Protein 4ZSI (pdb70)

Foldseek 3Di:
DADEFEDDPDFPCVRLVVVVWHKDKDWDDWDKDFAAPVVCVLQVHDGRFIKIWTWIFIATNRATFKIKIKIFGCVLPVCLRVCCVVDRTSQVSCCPVPVWHWDDKDKDWDKDFDDPVRCVSNVHDRRFIWIWMWMFIDTPVRGTGMIMIMTGGPVHYDYDYDDDDD/DDEFEDDPDFPCVRLVVVVWHKDKDWDDKDKDFAAPVVCVLQVHDRGAIKIWTWMFIDGNHATWKIKIKIFGCVLDPPLVVLCVVPVTSQVSCCPPVVWHWDDKDKDKDKDWADPVRCVSRVHDGGDIWIKMWIFIATPVRGTGMTMIMTGDPVPYHYDYDDDD

B-factor: mean 27.49, std 10.43, range [12.54, 82.31]

CATH classification: 3.40.1410.10

Nearest PDB structures (foldseek):
  4zsk-assembly1_B  TM=1.003E+00  e=9.727E-31  Streptomyces coelicolor A3(2)
  4zs8-assembly1_A  TM=9.367E-01  e=1.633E-27  Streptomyces coelicolor A3(2)
  2ikk-assembly1_B  TM=9.209E-01  e=1.047E-11  Bacillus subtilis
  2ikk-assembly1_A  TM=9.132E-01  e=9.902E-12  Bacillus subtilis
  3hfi-assembly1_A-2  TM=9.070E-01  e=1.181E-09  Escherichia coli O6

Sequence (330 aa):
MKVSQALQLTSYTEDMRAQGLEPTSQLLDIGYITADDRLAGLLDDITAGGRVLRIERLRMANGEPMAIETTHLSAKRFPALRRSLVKYTSLYTALAEVYDVHLAEAEETIETSLATPREAGLLGTDVGLPMLMLSRHSQDRTGQPVEWVRSVYRGDRYKFVARLKRPKVSQALQLTSYTEDMRAQGLEPTSQLLDIGYITADDRLAGLLDITAGGRVLRIERLRMANGEPMAIETTHLSAKRFPALRRSLVKYTSLYTALAEVYDVHLAEAEETIETSLATPREAGLLGTDVGLPMLMLSRHSQDRRTGQPVEWVRSVVYRGDRYKFVARLKR

Structure (mmCIF, N/CA/C/O backbone):
data_4ZSI
#
_entry.id   4ZSI
#
_cell.length_a   54.267
_cell.length_b   54.267
_cell.length_c   220.913
_cell.angle_alpha   90.00
_cell.angle_beta   90.00
_cell.angle_gamma   120.00
#
_symmetry.space_group_name_H-M   'P 32 2 1'
#
loop_
_entity.id
_entity.type
_entity.pdbx_description
1 polymer 'HTH-type transcriptional repressor DasR'
2 non-polymer 2-amino-2-deoxy-6-O-phosphono-alpha-D-glucopyranose
3 non-polymer 1,2-ETHANEDIOL
4 non-polymer 2-amino-2-deoxy-6-O-phosphono-beta-D-glucopyranose
5 water water
#
loop_
_atom_site.group_PDB
_atom_site.id
_atom_site.type_symbol
_atom_site.label_atom_id
_atom_site.label_alt_id
_atom_site.label_comp_id
_atom_site.label_asym_id
_atom_site.label_entity_id
_atom_site.label_seq_id
_atom_site.pdbx_PDB_ins_code
_atom_site.Cartn_x
_atom_site.Cartn_y
_atom_site.Cartn_z
_atom_site.occupancy
_atom_site.B_iso_or_equiv
_atom_site.auth_seq_id
_atom_site.auth_comp_id
_atom_site.auth_asym_id
_atom_site.auth_atom_id
_atom_site.pdbx_PDB_model_num
ATOM 1 N N . MET A 1 4 ? -28.313 11.447 28.795 1.00 52.78 87 MET A N 1
ATOM 2 C CA . MET A 1 4 ? -29.172 11.218 27.638 1.00 53.36 87 MET A CA 1
ATOM 3 C C . MET A 1 4 ? -28.347 10.910 26.389 1.00 47.77 87 MET A C 1
ATOM 4 O O . MET A 1 4 ? -28.873 10.872 25.272 1.00 47.92 87 MET A O 1
ATOM 9 N N . LYS A 1 5 ? -27.050 10.703 26.576 1.00 44.10 88 LYS A N 1
ATOM 10 C CA . LYS A 1 5 ? -26.175 10.414 25.448 1.00 35.56 88 LYS A CA 1
ATOM 11 C C . LYS A 1 5 ? -25.794 8.947 25.434 1.00 29.01 88 LYS A C 1
ATOM 12 O O . LYS A 1 5 ? -25.570 8.345 26.475 1.00 29.87 88 LYS A O 1
ATOM 18 N N . VAL A 1 6 ? -25.739 8.366 24.247 1.00 23.14 89 VAL A N 1
ATOM 19 C CA . VAL A 1 6 ? -25.127 7.073 24.097 1.00 23.40 89 VAL A CA 1
ATOM 20 C C . VAL A 1 6 ? -23.623 7.247 24.299 1.00 23.62 89 VAL A C 1
ATOM 21 O O . VAL A 1 6 ? -23.029 8.167 23.739 1.00 24.45 89 VAL A O 1
ATOM 25 N N . SER A 1 7 ? -23.023 6.386 25.113 1.00 25.07 90 SER A N 1
ATOM 26 C CA . SER A 1 7 ? -21.570 6.319 25.246 1.00 22.52 90 SER A CA 1
ATOM 27 C C . SER A 1 7 ? -21.039 5.218 24.340 1.00 24.64 90 SER A C 1
ATOM 28 O O . SER A 1 7 ? -21.223 4.033 24.612 1.00 26.04 90 SER A O 1
ATOM 31 N N . GLN A 1 8 ? -20.394 5.612 23.252 1.00 21.30 91 GLN A N 1
ATOM 32 C CA . GLN A 1 8 ? -19.932 4.643 22.273 1.00 21.90 91 GLN A CA 1
ATOM 33 C C . GLN A 1 8 ? -18.436 4.406 22.337 1.00 25.64 91 GLN A C 1
ATOM 34 O O . GLN A 1 8 ? -17.648 5.325 22.108 1.00 19.69 91 GLN A O 1
ATOM 40 N N . ALA A 1 9 ? -18.052 3.166 22.622 1.00 23.04 92 ALA A N 1
ATOM 41 C CA . ALA A 1 9 ? -16.651 2.784 22.537 1.00 21.66 92 ALA A CA 1
ATOM 42 C C . ALA A 1 9 ? -16.115 2.952 21.123 1.00 25.72 92 ALA A C 1
ATOM 43 O O . ALA A 1 9 ? -16.779 2.593 20.140 1.00 21.73 92 ALA A O 1
ATOM 45 N N . LEU A 1 10 ? -14.918 3.508 21.024 1.00 21.50 93 LEU A N 1
ATOM 46 C CA . LEU A 1 10 ? -14.216 3.592 19.743 1.00 22.35 93 LEU A CA 1
ATOM 47 C C . LEU A 1 10 ? -13.574 2.264 19.378 1.00 26.79 93 LEU A C 1
ATOM 48 O O . LEU A 1 10 ? -12.565 1.863 19.959 1.00 27.99 93 LEU A O 1
ATOM 53 N N . GLN A 1 11 ? -14.159 1.585 18.399 1.00 25.90 94 GLN A N 1
ATOM 54 C CA . GLN A 1 11 ? -13.662 0.290 17.969 1.00 23.87 94 GLN A CA 1
ATOM 55 C C . GLN A 1 11 ? -14.144 0.005 16.558 1.00 22.57 94 GLN A C 1
ATOM 56 O O . GLN A 1 11 ? -15.053 0.666 16.071 1.00 21.66 94 GLN A O 1
ATOM 62 N N . LEU A 1 12 ? -13.538 -0.986 15.915 1.00 21.87 95 LEU A N 1
ATOM 63 C CA . LEU A 1 12 ? -13.884 -1.302 14.534 1.00 22.06 95 LEU A CA 1
ATOM 64 C C . LEU A 1 12 ? -15.092 -2.221 14.497 1.00 20.90 95 LEU A C 1
ATOM 65 O O . LEU A 1 12 ? -14.975 -3.442 14.336 1.00 22.80 95 LEU A O 1
ATOM 70 N N . THR A 1 13 ? -16.258 -1.609 14.671 1.00 19.61 96 THR A N 1
ATOM 71 C CA . THR A 1 13 ? -17.525 -2.316 14.731 1.00 18.65 96 THR A CA 1
ATOM 72 C C . THR A 1 13 ? -18.546 -1.619 13.841 1.00 19.25 96 THR A C 1
ATOM 73 O O . THR A 1 13 ? -18.376 -0.450 13.482 1.00 19.50 96 THR A O 1
ATOM 77 N N . SER A 1 14 ? -19.612 -2.332 13.502 1.00 20.28 97 SER A N 1
ATOM 78 C CA . SER A 1 14 ? -20.684 -1.761 12.696 1.00 19.30 97 SER A CA 1
ATOM 79 C C . SER A 1 14 ? -21.686 -1.012 13.562 1.00 20.47 97 SER A C 1
ATOM 80 O O . SER A 1 14 ? -21.763 -1.237 14.767 1.00 20.35 97 SER A O 1
ATOM 83 N N . TYR A 1 15 ? -22.456 -0.136 12.930 1.00 18.03 98 TYR A N 1
ATOM 84 C CA . TYR A 1 15 ? -23.566 0.533 13.589 1.00 19.74 98 TYR A CA 1
ATOM 85 C C . TYR A 1 15 ? -24.529 -0.489 14.171 1.00 21.65 98 TYR A C 1
ATOM 86 O O . TYR A 1 15 ? -25.050 -0.312 15.278 1.00 21.26 98 TYR A O 1
ATOM 95 N N . THR A 1 16 ? -24.769 -1.554 13.416 1.00 20.13 99 THR A N 1
ATOM 96 C CA . THR A 1 16 ? -25.655 -2.624 13.872 1.00 20.06 99 THR A CA 1
ATOM 97 C C . THR A 1 16 ? -25.125 -3.250 15.160 1.00 23.94 99 THR A C 1
ATOM 98 O O . THR A 1 16 ? -25.876 -3.445 16.132 1.00 23.31 99 THR A O 1
ATOM 102 N N . GLU A 1 17 ? -23.830 -3.551 15.177 1.00 20.79 100 GLU A N 1
ATOM 103 C CA . GLU A 1 17 ? -23.193 -4.103 16.374 1.00 23.79 100 GLU A CA 1
ATOM 104 C C . GLU A 1 17 ? -23.231 -3.110 17.522 1.00 24.89 100 GLU A C 1
ATOM 105 O O . GLU A 1 17 ? -23.476 -3.478 18.676 1.00 25.79 100 GLU A O 1
ATOM 111 N N . ASP A 1 18 ? -22.970 -1.848 17.198 1.00 21.34 101 ASP A N 1
ATOM 112 C CA . ASP A 1 18 ? -22.906 -0.806 18.215 1.00 20.46 101 ASP A CA 1
ATOM 113 C C . ASP A 1 18 ? -24.241 -0.619 18.901 1.00 24.14 101 ASP A C 1
ATOM 114 O O . ASP A 1 18 ? -24.296 -0.437 20.120 1.00 25.68 101 ASP A O 1
ATOM 119 N N . MET A 1 19 ? -25.321 -0.644 18.125 1.00 20.73 102 MET A N 1
ATOM 120 C CA . MET A 1 19 ? -26.640 -0.440 18.714 1.00 21.39 102 MET A CA 1
ATOM 121 C C . MET A 1 19 ? -27.087 -1.654 19.517 1.00 24.63 102 MET A C 1
ATOM 122 O O . MET A 1 19 ? -27.739 -1.502 20.549 1.00 24.01 102 MET A O 1
ATOM 127 N N . ARG A 1 20 ? -26.733 -2.853 19.063 1.00 26.54 103 ARG A N 1
ATOM 128 C CA . ARG A 1 20 ? -27.057 -4.055 19.833 1.00 27.29 103 ARG A CA 1
ATOM 129 C C . ARG A 1 20 ? -26.344 -4.037 21.182 1.00 30.36 103 ARG A C 1
ATOM 130 O O . ARG A 1 20 ? -26.891 -4.482 22.194 1.00 28.80 103 ARG A O 1
ATOM 138 N N . ALA A 1 21 ? -25.132 -3.496 21.197 1.00 28.39 104 ALA A N 1
ATOM 139 C CA . ALA A 1 21 ? -24.375 -3.348 22.436 1.00 29.53 104 ALA A CA 1
ATOM 140 C C . ALA A 1 21 ? -25.067 -2.399 23.408 1.00 32.53 104 ALA A C 1
ATOM 141 O O . ALA A 1 21 ? -24.923 -2.541 24.623 1.00 32.71 104 ALA A O 1
ATOM 143 N N . GLN A 1 22 ? -25.814 -1.436 22.871 1.00 28.68 105 GLN A N 1
ATOM 144 C CA . GLN A 1 22 ? -26.538 -0.450 23.683 1.00 29.06 105 GLN A CA 1
ATOM 145 C C . GLN A 1 22 ? -27.928 -0.934 24.071 1.00 28.22 105 GLN A C 1
ATOM 146 O O . GLN A 1 22 ? -28.650 -0.248 24.793 1.00 28.91 105 GLN A O 1
ATOM 152 N N . GLY A 1 23 ? -28.312 -2.096 23.560 1.00 31.74 106 GLY A N 1
ATOM 153 C CA . GLY A 1 23 ? -29.655 -2.600 23.785 1.00 28.27 106 GLY A CA 1
ATOM 154 C C . GLY A 1 23 ? -30.707 -1.796 23.046 1.00 34.58 106 GLY A C 1
ATOM 155 O O . GLY A 1 23 ? -31.861 -1.740 23.472 1.00 30.86 106 GLY A O 1
ATOM 156 N N . LEU A 1 24 ? -30.309 -1.173 21.936 1.00 26.17 107 LEU A N 1
ATOM 157 C CA . LEU A 1 24 ? -31.224 -0.415 21.097 1.00 24.67 107 LEU A CA 1
ATOM 158 C C . LEU A 1 24 ? -31.428 -1.136 19.771 1.00 26.25 107 LEU A C 1
ATOM 159 O O . LEU A 1 24 ? -30.554 -1.885 19.329 1.00 28.41 107 LEU A O 1
ATOM 164 N N . GLU A 1 25 ? -32.576 -0.917 19.139 1.00 24.16 108 GLU A N 1
ATOM 165 C CA . GLU A 1 25 ? -32.824 -1.519 17.837 1.00 26.10 108 GLU A CA 1
ATOM 166 C C . GLU A 1 25 ? -32.356 -0.607 16.709 1.00 26.25 108 GLU A C 1
ATOM 167 O O . GLU A 1 25 ? -32.828 0.515 16.582 1.00 28.23 108 GLU A O 1
ATOM 173 N N . PRO A 1 26 ? -31.413 -1.090 15.891 1.00 25.91 109 PRO A N 1
ATOM 174 C CA . PRO A 1 26 ? -30.951 -0.298 14.751 1.00 25.51 109 PRO A CA 1
ATOM 175 C C . PRO A 1 26 ? -31.845 -0.452 13.525 1.00 26.70 109 PRO A C 1
ATOM 176 O O . PRO A 1 26 ? -32.167 -1.579 13.123 1.00 26.92 109 PRO A O 1
ATOM 180 N N . THR A 1 27 ? -32.242 0.671 12.938 1.00 23.79 110 THR A N 1
ATOM 181 C CA . THR A 1 27 ? -32.879 0.651 11.626 1.00 26.74 110 THR A CA 1
ATOM 182 C C . THR A 1 27 ? -32.209 1.680 10.746 1.00 27.91 110 THR A C 1
ATOM 183 O O . THR A 1 27 ? -31.434 2.501 11.222 1.00 27.63 110 THR A O 1
ATOM 187 N N . SER A 1 28 ? -32.524 1.641 9.459 1.00 24.75 111 SER A N 1
ATOM 188 C CA . SER A 1 28 ? -31.936 2.566 8.508 1.00 25.00 111 SER A CA 1
ATOM 189 C C . SER A 1 28 ? -32.960 3.029 7.505 1.00 27.89 111 SER A C 1
ATOM 190 O O . SER A 1 28 ? -33.898 2.297 7.180 1.00 28.26 111 SER A O 1
ATOM 193 N N . GLN A 1 29 ? -32.773 4.249 7.024 1.00 23.21 112 GLN A N 1
ATOM 194 C CA . GLN A 1 29 ? -33.505 4.741 5.876 1.00 25.47 112 GLN A CA 1
ATOM 195 C C . GLN A 1 29 ? -32.476 4.995 4.793 1.00 28.82 112 GLN A C 1
ATOM 196 O O . GLN A 1 29 ? -31.512 5.732 5.010 1.00 25.89 112 GLN A O 1
ATOM 202 N N . LEU A 1 30 ? -32.647 4.355 3.644 1.00 26.69 113 LEU A N 1
ATOM 203 C CA . LEU A 1 30 ? -31.761 4.617 2.529 1.00 26.72 113 LEU A CA 1
ATOM 204 C C . LEU A 1 30 ? -32.093 5.992 1.975 1.00 30.38 113 LEU A C 1
ATOM 205 O O . LEU A 1 30 ? -33.217 6.236 1.529 1.00 32.05 113 LEU A O 1
ATOM 210 N N . LEU A 1 31 ? -31.120 6.892 2.012 1.00 23.90 114 LEU A N 1
ATOM 211 C CA . LEU A 1 31 ? -31.321 8.259 1.547 1.00 22.65 114 LEU A CA 1
ATOM 212 C C . LEU A 1 31 ? -30.926 8.424 0.081 1.00 27.26 114 LEU A C 1
ATOM 213 O O . LEU A 1 31 ? -31.596 9.122 -0.680 1.00 32.37 114 LEU A O 1
ATOM 218 N N . ASP A 1 32 ? -29.816 7.799 -0.300 1.00 24.49 115 ASP A N 1
ATOM 219 C CA . ASP A 1 32 ? -29.323 7.861 -1.668 1.00 23.35 115 ASP A CA 1
ATOM 220 C C . ASP A 1 32 ? -28.304 6.748 -1.869 1.00 27.59 115 ASP A C 1
ATOM 221 O O . ASP A 1 32 ? -27.524 6.439 -0.966 1.00 26.42 115 ASP A O 1
ATOM 226 N N . ILE A 1 33 ? -28.332 6.122 -3.039 1.00 26.86 116 ILE A N 1
ATOM 227 C CA . ILE A 1 33 ? -27.360 5.082 -3.354 1.00 23.35 116 ILE A CA 1
ATOM 228 C C . ILE A 1 33 ? -27.108 5.081 -4.858 1.00 32.34 116 ILE A C 1
ATOM 229 O O . ILE A 1 33 ? -28.029 5.250 -5.657 1.00 32.87 116 ILE A O 1
ATOM 234 N N . GLY A 1 34 ? -25.849 4.936 -5.243 1.00 26.77 117 GLY A N 1
ATOM 235 C CA . GLY A 1 34 ? -25.499 4.969 -6.649 1.00 29.57 117 GLY A CA 1
ATOM 236 C C . GLY A 1 34 ? -24.008 5.099 -6.852 1.00 26.97 117 GLY A C 1
ATOM 237 O O . GLY A 1 34 ? -23.236 5.069 -5.897 1.00 23.55 117 GLY A O 1
ATOM 238 N N . TYR A 1 35 ? -23.612 5.257 -8.108 1.00 22.17 118 TYR A N 1
ATOM 239 C CA . TYR A 1 35 ? -22.215 5.289 -8.477 1.00 23.25 118 TYR A CA 1
ATOM 240 C C . TYR A 1 35 ? -21.746 6.682 -8.856 1.00 25.92 118 TYR A C 1
ATOM 241 O O . TYR A 1 35 ? -22.478 7.460 -9.475 1.00 26.87 118 TYR A O 1
ATOM 250 N N . ILE A 1 36 ? -20.525 7.000 -8.444 1.00 23.71 119 ILE A N 1
ATOM 251 C CA . ILE A 1 36 ? -19.877 8.250 -8.797 1.00 20.29 119 ILE A CA 1
ATOM 252 C C . ILE A 1 36 ? -18.489 7.933 -9.312 1.00 26.72 119 ILE A C 1
ATOM 253 O O . ILE A 1 36 ? -17.990 6.823 -9.123 1.00 24.38 119 ILE A O 1
ATOM 258 N N . THR A 1 37 ? -17.862 8.896 -9.974 1.00 27.08 120 THR A N 1
ATOM 259 C CA . THR A 1 37 ? -16.504 8.696 -10.443 1.00 24.67 120 THR A CA 1
ATOM 260 C C . THR A 1 37 ? -15.568 9.297 -9.425 1.00 23.61 120 THR A C 1
ATOM 261 O O . THR A 1 37 ? -15.791 10.413 -8.946 1.00 27.56 120 THR A O 1
ATOM 265 N N . ALA A 1 38 ? -14.527 8.549 -9.084 1.00 24.45 121 ALA A N 1
ATOM 266 C CA . ALA A 1 38 ? -13.594 8.977 -8.059 1.00 25.20 121 ALA A CA 1
ATOM 267 C C . ALA A 1 38 ? -12.704 10.099 -8.574 1.00 27.47 121 ALA A C 1
ATOM 268 O O . ALA A 1 38 ? -12.191 10.026 -9.691 1.00 29.69 121 ALA A O 1
ATOM 270 N N . ASP A 1 39 ? -12.535 11.130 -7.756 1.00 28.66 122 ASP A N 1
ATOM 271 C CA . ASP A 1 39 ? -11.520 12.138 -8.004 1.00 29.25 122 ASP A CA 1
ATOM 272 C C . ASP A 1 39 ? -10.222 11.592 -7.427 1.00 30.23 122 ASP A C 1
ATOM 273 O O . ASP A 1 39 ? -10.193 10.465 -6.935 1.00 22.54 122 ASP A O 1
ATOM 278 N N . ASP A 1 40 ? -9.144 12.364 -7.493 1.00 27.30 123 ASP A N 1
ATOM 279 C CA . ASP A 1 40 ? -7.856 11.865 -7.032 1.00 27.28 123 ASP A CA 1
ATOM 280 C C . ASP A 1 40 ? -7.880 11.492 -5.553 1.00 25.06 123 ASP A C 1
ATOM 281 O O . ASP A 1 40 ? -7.309 10.474 -5.157 1.00 25.00 123 ASP A O 1
ATOM 286 N N . ARG A 1 41 ? -8.554 12.307 -4.747 1.00 28.01 124 ARG A N 1
ATOM 287 C CA . ARG A 1 41 ? -8.617 12.074 -3.310 1.00 29.18 124 ARG A CA 1
ATOM 288 C C . ARG A 1 41 ? -9.247 10.722 -3.000 1.00 26.33 124 ARG A C 1
ATOM 289 O O . ARG A 1 41 ? -8.675 9.902 -2.274 1.00 25.35 124 ARG A O 1
ATOM 297 N N . LEU A 1 42 ? -10.430 10.501 -3.559 1.00 26.29 125 LEU A N 1
ATOM 298 C CA . LEU A 1 42 ? -11.194 9.298 -3.277 1.00 22.92 125 LEU A CA 1
ATOM 299 C C . LEU A 1 42 ? -10.503 8.087 -3.888 1.00 24.81 125 LEU A C 1
ATOM 300 O O . LEU A 1 42 ? -10.479 7.009 -3.294 1.00 22.18 125 LEU A O 1
ATOM 305 N N . ALA A 1 43 ? -9.928 8.262 -5.077 1.00 21.87 126 ALA A N 1
ATOM 306 C CA . ALA A 1 43 ? -9.221 7.161 -5.718 1.00 21.09 126 ALA A CA 1
ATOM 307 C C . ALA A 1 43 ? -8.063 6.697 -4.844 1.00 21.70 126 ALA A C 1
ATOM 308 O O . ALA A 1 43 ? -7.824 5.500 -4.689 1.00 21.04 126 ALA A O 1
ATOM 310 N N . GLY A 1 44 ? -7.366 7.648 -4.232 1.00 22.59 127 GLY A N 1
ATOM 311 C CA . GLY A 1 44 ? -6.260 7.302 -3.356 1.00 22.35 127 GLY A CA 1
ATOM 312 C C . GLY A 1 44 ? -6.733 6.531 -2.136 1.00 24.65 127 GLY A C 1
ATOM 313 O O . GLY A 1 44 ? -6.091 5.571 -1.698 1.00 22.02 127 GLY A O 1
ATOM 314 N N . LEU A 1 45 ? -7.867 6.957 -1.588 1.00 19.78 128 LEU A N 1
ATOM 315 C CA . LEU A 1 45 ? -8.403 6.336 -0.378 1.00 20.74 128 LEU A CA 1
ATOM 316 C C . LEU A 1 45 ? -8.885 4.922 -0.638 1.00 18.61 128 LEU A C 1
ATOM 317 O O . LEU A 1 45 ? -8.839 4.083 0.254 1.00 18.93 128 LEU A O 1
ATOM 322 N N . LEU A 1 46 ? -9.329 4.642 -1.860 1.00 17.90 129 LEU A N 1
ATOM 323 C CA . LEU A 1 46 ? -9.821 3.300 -2.166 1.00 17.27 129 LEU A CA 1
ATOM 324 C C . LEU A 1 46 ? -8.861 2.449 -3.022 1.00 19.97 129 LEU A C 1
ATOM 325 O O . LEU A 1 46 ? -9.216 1.351 -3.445 1.00 20.40 129 LEU A O 1
ATOM 330 N N . ASP A 1 47 ? -7.648 2.959 -3.221 1.00 20.85 130 ASP A N 1
ATOM 331 C CA A ASP A 1 47 ? -6.638 2.328 -4.074 0.62 23.30 130 ASP A CA 1
ATOM 332 C CA B ASP A 1 47 ? -6.647 2.319 -4.070 0.38 23.33 130 ASP A CA 1
ATOM 333 C C . ASP A 1 47 ? -7.218 1.919 -5.421 1.00 25.00 130 ASP A C 1
ATOM 334 O O . ASP A 1 47 ? -7.057 0.778 -5.858 1.00 26.17 130 ASP A O 1
ATOM 343 N N . ILE A 1 48 ? -7.884 2.862 -6.078 1.00 21.77 131 ILE A N 1
ATOM 344 C CA . ILE A 1 48 ? -8.379 2.635 -7.425 1.00 22.04 131 ILE A CA 1
ATOM 345 C C . ILE A 1 48 ? -7.798 3.714 -8.326 1.00 22.86 131 ILE A C 1
ATOM 346 O O . ILE A 1 48 ? -7.221 4.683 -7.848 1.00 25.35 131 ILE A O 1
ATOM 351 N N . THR A 1 49 ? -7.930 3.533 -9.630 1.00 31.13 132 THR A N 1
ATOM 352 C CA . THR A 1 49 ? -7.472 4.544 -10.566 1.00 30.09 132 THR A CA 1
ATOM 353 C C . THR A 1 49 ? -8.419 5.741 -10.541 1.00 30.15 132 THR A C 1
ATOM 354 O O . THR A 1 49 ? -9.627 5.581 -10.374 1.00 28.00 132 THR A O 1
ATOM 358 N N . ALA A 1 50 ? -7.871 6.943 -10.686 1.00 32.51 133 ALA A N 1
ATOM 359 C CA . ALA A 1 50 ? -8.698 8.138 -10.788 1.00 31.82 133 ALA A CA 1
ATOM 360 C C . ALA A 1 50 ? -9.684 7.957 -11.933 1.00 32.53 133 ALA A C 1
ATOM 361 O O . ALA A 1 50 ? -9.337 7.401 -12.974 1.00 34.33 133 ALA A O 1
ATOM 363 N N . GLY A 1 51 ? -10.919 8.392 -11.720 1.00 28.44 134 GLY A N 1
ATOM 364 C CA . GLY A 1 51 ? -11.986 8.153 -12.672 1.00 33.25 134 GLY A CA 1
ATOM 365 C C . GLY A 1 51 ? -12.702 6.835 -12.444 1.00 32.16 134 GLY A C 1
ATOM 366 O O . GLY A 1 51 ? -13.704 6.546 -13.099 1.00 36.12 134 GLY A O 1
ATOM 367 N N . GLY A 1 52 ? -12.190 6.039 -11.507 1.00 29.88 135 GLY A N 1
ATOM 368 C CA . GLY A 1 52 ? -12.761 4.740 -11.198 1.00 28.16 135 GLY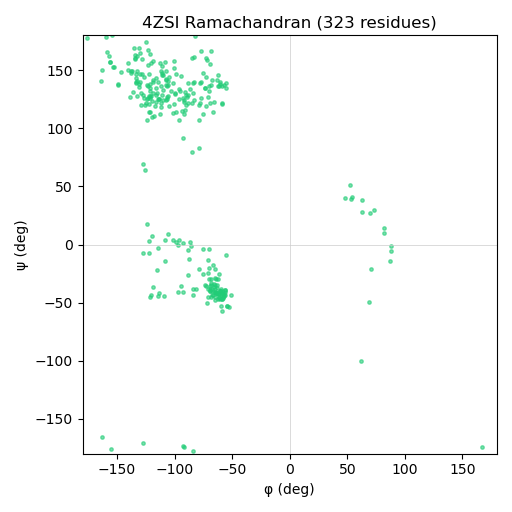 A CA 1
ATOM 369 C C . GLY A 1 52 ? -14.110 4.867 -10.525 1.00 24.69 135 GLY A C 1
ATOM 370 O O . GLY A 1 52 ? -14.409 5.886 -9.906 1.00 26.68 135 GLY A O 1
ATOM 371 N N . ARG A 1 53 ? -14.927 3.830 -10.645 1.00 20.98 136 ARG A N 1
ATOM 372 C CA . ARG A 1 53 ? -16.304 3.906 -10.189 1.00 21.28 136 ARG A CA 1
ATOM 373 C C . ARG A 1 53 ? -16.434 3.556 -8.716 1.00 20.46 136 ARG A C 1
ATOM 374 O O . ARG A 1 53 ? -15.871 2.561 -8.258 1.00 20.88 136 ARG A O 1
ATOM 382 N N . VAL A 1 54 ? -17.196 4.378 -8.003 1.00 19.23 137 VAL A N 1
ATOM 383 C CA . VAL A 1 54 ? -17.368 4.253 -6.555 1.00 19.14 137 VAL A CA 1
ATOM 384 C C . VAL A 1 54 ? -18.842 4.093 -6.191 1.00 20.05 137 VAL A C 1
ATOM 385 O O . VAL A 1 54 ? -19.688 4.885 -6.629 1.00 21.99 137 VAL A O 1
ATOM 389 N N . LEU A 1 55 ? -19.149 3.059 -5.407 1.00 17.02 138 LEU A N 1
ATOM 390 C CA . LEU A 1 55 ? -20.477 2.889 -4.827 1.00 16.09 138 LEU A CA 1
ATOM 391 C C . LEU A 1 55 ? -20.571 3.821 -3.631 1.00 18.13 138 LEU A C 1
ATOM 392 O O . LEU A 1 55 ? -19.756 3.737 -2.715 1.00 17.66 138 LEU A O 1
ATOM 397 N N . ARG A 1 56 ? -21.531 4.741 -3.678 1.00 16.90 139 ARG A N 1
ATOM 398 C CA . ARG A 1 56 ? -21.760 5.648 -2.558 1.00 19.00 139 ARG A CA 1
ATOM 399 C C . ARG A 1 56 ? -23.127 5.357 -1.960 1.00 21.36 139 ARG A C 1
ATOM 400 O O . ARG A 1 56 ? -24.143 5.359 -2.670 1.00 21.81 139 ARG A O 1
ATOM 408 N N . ILE A 1 57 ? -23.135 5.105 -0.652 1.00 18.58 140 ILE A N 1
ATOM 409 C CA . ILE A 1 57 ? -24.320 4.694 0.100 1.00 20.36 140 ILE A CA 1
ATOM 410 C C . ILE A 1 57 ? -24.594 5.697 1.203 1.00 21.40 140 ILE A C 1
ATOM 411 O O . ILE A 1 57 ? -23.793 5.840 2.113 1.00 19.95 140 ILE A O 1
ATOM 416 N N . GLU A 1 58 ? -25.711 6.410 1.121 1.00 19.98 141 GLU A N 1
ATOM 417 C CA . GLU A 1 58 ? -26.028 7.384 2.154 1.00 19.63 141 GLU A CA 1
ATOM 418 C C . GLU A 1 58 ? -27.231 6.914 2.932 1.00 24.68 141 GLU A C 1
ATOM 419 O O . GLU A 1 58 ? -28.283 6.680 2.348 1.00 20.36 141 GLU A O 1
ATOM 425 N N . ARG A 1 59 ? -27.067 6.758 4.245 1.00 17.76 142 ARG A N 1
ATOM 426 C CA . ARG A 1 59 ? -28.119 6.194 5.079 1.00 19.65 142 ARG A CA 1
ATOM 427 C C . ARG A 1 59 ? -28.365 7.011 6.323 1.00 20.16 142 ARG A C 1
ATOM 428 O O . ARG A 1 59 ? -27.433 7.525 6.936 1.00 19.31 142 ARG A O 1
ATOM 436 N N . LEU A 1 60 ? -29.639 7.146 6.680 1.00 21.01 143 LEU A N 1
ATOM 437 C CA . LEU A 1 60 ? -29.993 7.667 7.987 1.00 19.82 143 LEU A CA 1
ATOM 438 C C . LEU A 1 60 ? -30.049 6.484 8.930 1.00 20.61 143 LEU A C 1
ATOM 439 O O . LEU A 1 60 ? -30.802 5.531 8.684 1.00 26.13 143 LEU A O 1
ATOM 444 N N . ARG A 1 61 ? -29.245 6.519 9.991 1.00 19.00 144 ARG A N 1
ATOM 445 C CA . ARG A 1 61 ? -29.253 5.459 10.990 1.00 19.98 144 ARG A CA 1
ATOM 446 C C . ARG A 1 61 ? -30.086 5.888 12.200 1.00 21.05 144 ARG A C 1
ATOM 447 O O . ARG A 1 61 ? -29.899 6.978 12.742 1.00 19.96 144 ARG A O 1
ATOM 455 N N . MET A 1 62 ? -31.015 5.026 12.607 1.00 22.85 145 MET A N 1
ATOM 456 C CA . MET A 1 62 ? -31.898 5.306 13.733 1.00 19.86 145 MET A CA 1
ATOM 457 C C . MET A 1 62 ? -31.719 4.288 14.857 1.00 21.18 145 MET A C 1
ATOM 458 O O . MET A 1 62 ? -31.230 3.186 14.637 1.00 22.67 145 MET A O 1
ATOM 463 N N . ALA A 1 63 ? -32.105 4.684 16.068 1.00 20.93 146 ALA A N 1
ATOM 464 C CA . ALA A 1 63 ? -32.101 3.783 17.215 1.00 21.98 146 ALA A CA 1
ATOM 465 C C . ALA A 1 63 ? -33.472 3.860 17.872 1.00 23.85 146 ALA A C 1
ATOM 466 O O . ALA A 1 63 ? -33.893 4.932 18.292 1.00 24.08 146 ALA A O 1
ATOM 468 N N . ASN A 1 64 ? -34.163 2.722 17.938 1.00 28.16 147 ASN A N 1
ATOM 469 C CA . ASN A 1 64 ? -35.562 2.694 18.366 1.00 29.93 147 ASN A CA 1
ATOM 470 C C . ASN A 1 64 ? -36.393 3.748 17.651 1.00 28.04 147 ASN A C 1
ATOM 471 O O . ASN A 1 64 ? -37.233 4.410 18.262 1.00 30.03 147 ASN A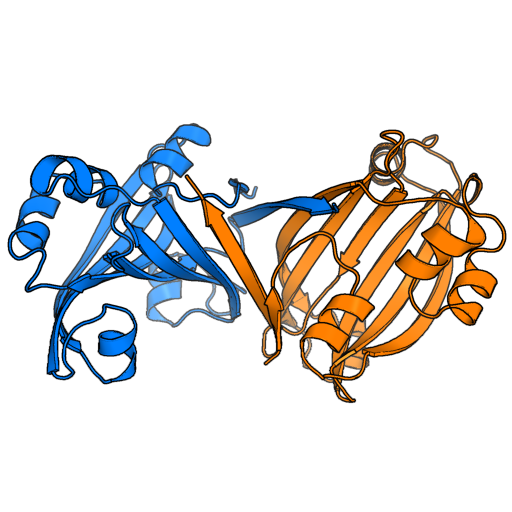 O 1
ATOM 476 N N . GLY A 1 65 ? -36.133 3.917 16.357 1.00 25.01 148 GLY A N 1
ATOM 477 C CA . GLY A 1 65 ? -36.883 4.851 15.535 1.00 27.70 148 GLY A CA 1
ATOM 478 C C . GLY A 1 65 ? -36.406 6.301 15.505 1.00 29.76 148 GLY A C 1
ATOM 479 O O . GLY A 1 65 ? -36.842 7.075 14.652 1.00 31.09 148 GLY A O 1
ATOM 480 N N . GLU A 1 66 ? -35.533 6.675 16.436 1.00 25.82 149 GLU A N 1
ATOM 481 C CA . GLU A 1 66 ? -35.055 8.053 16.543 1.00 26.94 149 GLU A CA 1
ATOM 482 C C . GLU A 1 66 ? -33.786 8.262 15.717 1.00 25.35 149 GLU A C 1
ATOM 483 O O . GLU A 1 66 ? -32.859 7.467 15.820 1.00 22.87 149 GLU A O 1
ATOM 489 N N . PRO A 1 67 ? -33.744 9.327 14.905 1.00 25.31 150 PRO A N 1
ATOM 490 C CA . PRO A 1 67 ? -32.531 9.589 14.120 1.00 20.10 150 PRO A CA 1
ATOM 491 C C . PRO A 1 67 ? -31.305 9.726 15.015 1.00 22.66 150 PRO A C 1
ATOM 492 O O . PRO A 1 67 ? -31.370 10.362 16.070 1.00 22.21 150 PRO A O 1
ATOM 496 N N . MET A 1 68 ? -30.201 9.114 14.598 1.00 21.24 151 MET A N 1
ATOM 497 C CA . MET A 1 68 ? -28.964 9.170 15.359 1.00 21.45 151 MET A CA 1
ATOM 498 C C . MET A 1 68 ? -27.828 9.771 14.541 1.00 18.97 151 MET A C 1
ATOM 499 O O . MET A 1 68 ? -27.098 10.637 15.020 1.00 18.93 151 MET A O 1
ATOM 504 N N . ALA A 1 69 ? -27.718 9.321 13.299 1.00 18.64 152 ALA A N 1
ATOM 505 C CA . ALA A 1 69 ? -26.589 9.672 12.459 1.00 15.93 152 ALA A CA 1
ATOM 506 C C . ALA A 1 69 ? -26.938 9.566 10.985 1.00 18.28 152 ALA A C 1
ATOM 507 O O . ALA A 1 69 ? -27.860 8.856 10.604 1.00 18.84 152 ALA A O 1
ATOM 509 N N . ILE A 1 70 ? -26.194 10.284 10.151 1.00 14.60 153 ILE A N 1
ATOM 510 C CA . ILE A 1 70 ? -26.265 10.105 8.710 1.00 12.79 153 ILE A CA 1
ATOM 511 C C . ILE A 1 70 ? -24.866 9.688 8.276 1.00 18.03 153 ILE A C 1
ATOM 512 O O . ILE A 1 70 ? -23.891 10.392 8.553 1.00 18.34 153 ILE A O 1
ATOM 517 N N . GLU A 1 71 ? -24.778 8.541 7.616 1.00 15.80 154 GLU A N 1
ATOM 518 C CA . GLU A 1 71 ? -23.500 7.984 7.183 1.00 16.49 154 GLU A CA 1
ATOM 519 C C . GLU A 1 71 ? -23.420 7.923 5.677 1.00 19.41 154 GLU A C 1
ATOM 520 O O . GLU A 1 71 ? -24.356 7.458 5.026 1.00 18.69 154 GLU A O 1
ATOM 526 N N . THR A 1 72 ? -22.293 8.343 5.119 1.00 17.26 155 THR A N 1
ATOM 527 C CA . THR A 1 72 ? -22.105 8.226 3.680 1.00 18.02 155 THR A CA 1
ATOM 528 C C . THR A 1 72 ? -20.834 7.427 3.418 1.00 17.92 155 THR A C 1
ATOM 529 O O . THR A 1 72 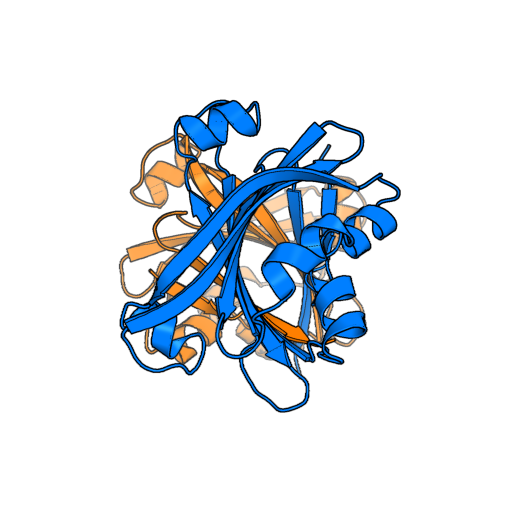? -19.733 7.926 3.658 1.00 17.36 155 THR A O 1
ATOM 533 N N . THR A 1 73 ? -21.003 6.184 2.972 1.00 16.71 156 THR A N 1
ATOM 534 C CA . THR A 1 73 ? -19.861 5.296 2.810 1.00 13.95 156 THR A CA 1
ATOM 535 C C . THR A 1 73 ? -19.558 5.109 1.340 1.00 17.66 156 THR A C 1
ATOM 536 O O . THR A 1 73 ? -20.452 5.186 0.498 1.00 19.10 156 THR A O 1
ATOM 540 N N . HIS A 1 74 ? -18.275 4.903 1.050 1.00 15.24 157 HIS A N 1
ATOM 541 C CA . HIS A 1 74 ? -17.771 4.817 -0.316 1.00 15.29 157 HIS A CA 1
ATOM 542 C C . HIS A 1 74 ? -16.974 3.541 -0.470 1.00 16.59 157 HIS A C 1
ATOM 543 O O . HIS A 1 74 ? -16.085 3.297 0.337 1.00 16.75 157 HIS A O 1
ATOM 550 N N . LEU A 1 75 ? -17.279 2.737 -1.488 1.00 13.13 158 LEU A N 1
ATOM 551 C CA . LEU A 1 75 ? -16.521 1.512 -1.760 1.00 15.13 158 LEU A CA 1
ATOM 552 C C . LEU A 1 75 ? -16.206 1.394 -3.238 1.00 16.23 158 LEU A C 1
ATOM 553 O O . LEU A 1 75 ? -16.845 2.041 -4.067 1.00 17.96 158 LEU A O 1
ATOM 558 N N . SER A 1 76 ? -15.217 0.576 -3.577 1.00 14.62 159 SER A N 1
ATOM 559 C CA . SER A 1 76 ? -14.902 0.362 -4.994 1.00 15.70 159 SER A CA 1
ATOM 560 C C . SER A 1 76 ? -15.996 -0.426 -5.705 1.00 16.34 159 SER A C 1
ATOM 561 O O . SER A 1 76 ? -16.299 -1.537 -5.302 1.00 17.26 159 SER A O 1
ATOM 564 N N . ALA A 1 77 ? -16.584 0.140 -6.759 1.00 16.04 160 ALA A N 1
ATOM 565 C CA . ALA A 1 77 ? -17.632 -0.582 -7.482 1.00 17.32 160 ALA A CA 1
ATOM 566 C C . ALA A 1 77 ? -17.060 -1.758 -8.260 1.00 17.93 160 ALA A C 1
ATOM 567 O O . ALA A 1 77 ? -17.740 -2.759 -8.480 1.00 20.47 160 ALA A O 1
ATOM 569 N N . LYS A 1 78 ? -15.805 -1.634 -8.683 1.00 18.06 161 LYS A N 1
ATOM 570 C CA . LYS A 1 78 ? -15.171 -2.691 -9.455 1.00 21.31 161 LYS A CA 1
ATOM 571 C C . LYS A 1 78 ? -14.930 -3.910 -8.580 1.00 22.49 161 LYS A C 1
ATOM 572 O O . LYS A 1 78 ? -15.129 -5.049 -9.005 1.00 19.09 161 LYS A O 1
ATOM 578 N N . ARG A 1 79 ? -14.520 -3.669 -7.341 1.00 19.95 162 ARG A N 1
ATOM 579 C CA . ARG A 1 79 ? -14.277 -4.772 -6.431 1.00 19.91 162 ARG A CA 1
ATOM 580 C C . ARG A 1 79 ? -15.584 -5.399 -5.940 1.00 17.81 162 ARG A C 1
ATOM 581 O O . ARG A 1 79 ? -15.659 -6.613 -5.735 1.00 20.25 162 ARG A O 1
ATOM 589 N N . PHE A 1 80 ? -16.608 -4.568 -5.752 1.00 17.01 163 PHE A N 1
ATOM 590 C CA . PHE A 1 80 ? -17.873 -5.024 -5.183 1.00 15.79 163 PHE A CA 1
ATOM 591 C C . PHE A 1 80 ? -19.086 -4.691 -6.051 1.00 18.07 163 PHE A C 1
ATOM 592 O O . PHE A 1 80 ? -19.973 -3.941 -5.632 1.00 16.00 163 PHE A O 1
ATOM 600 N N . PRO A 1 81 ? -19.144 -5.267 -7.262 1.00 16.45 164 PRO A N 1
ATOM 601 C CA . PRO A 1 81 ? -20.171 -4.854 -8.224 1.00 17.62 164 PRO A CA 1
ATOM 602 C C . PRO A 1 81 ? -21.594 -5.270 -7.850 1.00 17.19 164 PRO A C 1
ATOM 603 O O . PRO A 1 81 ? -22.530 -4.649 -8.369 1.00 19.53 164 PRO A O 1
ATOM 607 N N . ALA A 1 82 ? -21.764 -6.263 -6.977 1.00 14.74 165 ALA A N 1
ATOM 608 C CA . ALA A 1 82 ? -23.103 -6.692 -6.569 1.00 17.05 165 ALA A CA 1
ATOM 609 C C . ALA A 1 82 ? -23.504 -6.159 -5.196 1.00 16.64 165 ALA A C 1
ATOM 610 O O . ALA A 1 82 ? -24.564 -6.506 -4.674 1.00 17.50 165 ALA A O 1
ATOM 612 N N . LEU A 1 83 ? -22.656 -5.329 -4.604 1.00 16.16 166 LEU A N 1
ATOM 613 C CA . LEU A 1 83 ? -22.918 -4.851 -3.250 1.00 18.46 166 LEU A CA 1
ATOM 614 C C . LEU A 1 83 ? -24.145 -3.940 -3.203 1.00 20.79 166 LEU A C 1
ATOM 615 O O . LEU A 1 83 ? -24.943 -4.040 -2.270 1.00 21.24 166 LEU A O 1
ATOM 620 N N . ARG A 1 84 ? -24.301 -3.077 -4.207 1.00 19.80 167 ARG A N 1
ATOM 621 C CA . ARG A 1 84 ? -25.438 -2.151 -4.251 1.00 20.38 167 ARG A CA 1
ATOM 622 C C . ARG A 1 84 ? -26.751 -2.922 -4.134 1.00 21.91 167 ARG A C 1
ATOM 623 O O . ARG A 1 84 ? -27.569 -2.662 -3.253 1.00 23.21 167 ARG A O 1
ATOM 631 N N . ARG A 1 85 ? -26.929 -3.916 -4.993 1.00 18.28 168 ARG A N 1
ATOM 632 C CA . ARG A 1 85 ? -28.109 -4.773 -4.932 1.00 16.69 168 ARG A CA 1
ATOM 633 C C . ARG A 1 85 ? -28.187 -5.599 -3.650 1.00 19.92 168 ARG A C 1
ATOM 634 O O . ARG A 1 85 ? -29.273 -5.838 -3.133 1.00 21.79 168 ARG A O 1
ATOM 642 N N . SER A 1 86 ? -27.042 -6.035 -3.130 1.00 20.14 169 SER A N 1
ATOM 643 C CA . SER A 1 86 ? -27.035 -6.861 -1.919 1.00 21.89 169 SER A CA 1
ATOM 644 C C . SER A 1 86 ? -27.556 -6.138 -0.683 1.00 23.89 169 SER A C 1
ATOM 645 O O . SER A 1 86 ? -27.965 -6.781 0.285 1.00 26.26 169 SER A O 1
ATOM 648 N N . LEU A 1 87 ? -27.538 -4.810 -0.711 1.00 26.52 170 LEU A N 1
ATOM 649 C CA . LEU A 1 87 ? -28.081 -4.020 0.398 1.00 30.89 170 LEU A CA 1
ATOM 650 C C . LEU A 1 87 ? -29.612 -3.987 0.412 1.00 33.06 170 LEU A C 1
ATOM 651 O O . LEU A 1 87 ? -30.226 -3.397 1.307 1.00 35.28 170 LEU A O 1
ATOM 656 N N . VAL A 1 88 ? -30.229 -4.589 -0.595 1.00 33.10 171 VAL A N 1
ATOM 657 C CA . VAL A 1 88 ? -31.668 -4.826 -0.552 1.00 28.66 171 VAL A CA 1
ATOM 658 C C . VAL A 1 88 ? -31.915 -5.993 0.401 1.00 33.48 171 VAL A C 1
ATOM 659 O O . VAL A 1 88 ? -32.984 -6.102 1.010 1.00 38.94 171 VAL A O 1
ATOM 663 N N . LYS A 1 89 ? -30.902 -6.846 0.549 1.00 25.84 172 LYS A N 1
ATOM 664 C CA . LYS A 1 89 ? -31.015 -8.067 1.342 1.00 28.33 172 LYS A CA 1
ATOM 665 C C . LYS A 1 89 ? -30.470 -7.883 2.751 1.00 34.03 172 LYS A C 1
ATOM 666 O O . LYS A 1 89 ? -31.057 -8.363 3.715 1.00 30.17 172 LYS A O 1
ATOM 672 N N . TYR A 1 90 ? -29.348 -7.181 2.859 1.00 28.69 173 TYR A N 1
ATOM 673 C CA . TYR A 1 90 ? -28.702 -6.937 4.138 1.00 31.04 173 TYR A CA 1
ATOM 674 C C . TYR A 1 90 ? -28.995 -5.542 4.651 1.00 31.81 173 TYR A C 1
ATOM 675 O O . TYR A 1 90 ? -28.974 -4.573 3.893 1.00 38.48 173 TYR A O 1
ATOM 684 N N . THR A 1 91 ? -29.249 -5.444 5.947 1.00 27.73 174 THR A N 1
ATOM 685 C CA . THR A 1 91 ? -29.352 -4.145 6.590 1.00 32.71 174 THR A CA 1
ATOM 686 C C . THR A 1 91 ? -27.974 -3.679 7.063 1.00 28.33 1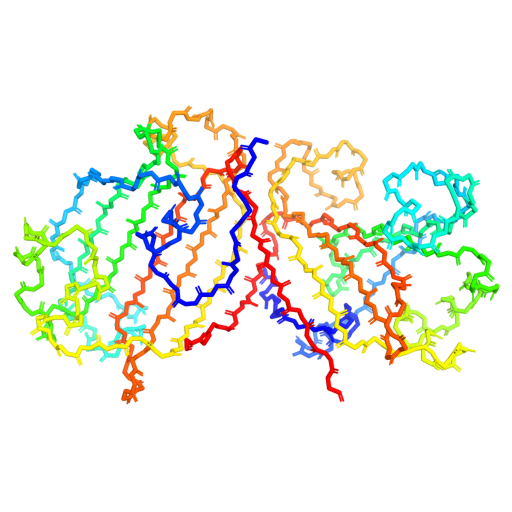74 THR A C 1
ATOM 687 O O . THR A 1 91 ? -27.730 -2.479 7.178 1.00 32.32 174 THR A O 1
ATOM 691 N N . SER A 1 92 ? -27.077 -4.628 7.333 1.00 23.75 175 SER A N 1
ATOM 692 C CA . SER A 1 92 ? -25.708 -4.287 7.730 1.00 21.16 175 SER A CA 1
ATOM 693 C C . SER A 1 92 ? -24.719 -4.411 6.567 1.00 19.51 175 SER A C 1
ATOM 694 O O . SER A 1 92 ? -24.574 -5.487 5.977 1.00 20.55 175 SER A O 1
ATOM 697 N N . LEU A 1 93 ? -24.057 -3.305 6.251 1.00 18.19 176 LEU A N 1
ATOM 698 C CA . LEU A 1 93 ? -22.998 -3.296 5.250 1.00 17.64 176 LEU A CA 1
ATOM 699 C C . LEU A 1 93 ? -21.876 -4.252 5.617 1.00 19.65 176 LEU A C 1
ATOM 700 O O . LEU A 1 93 ? -21.351 -4.978 4.763 1.00 18.93 176 LEU A O 1
ATOM 705 N N . TYR A 1 94 ? -21.496 -4.273 6.886 1.00 16.11 177 TYR A N 1
ATOM 706 C CA . TYR A 1 94 ? -20.371 -5.124 7.265 1.00 15.62 177 TYR A CA 1
ATOM 707 C C . TYR A 1 94 ? -20.761 -6.589 7.141 1.00 16.78 177 TYR A C 1
ATOM 708 O O . TYR A 1 94 ? -19.945 -7.423 6.754 1.00 17.49 177 TYR A O 1
ATOM 717 N N . THR A 1 95 ? -22.021 -6.899 7.435 1.00 17.06 178 THR A N 1
ATOM 718 C CA . THR A 1 95 ? -22.483 -8.270 7.263 1.00 17.72 178 THR A CA 1
ATOM 719 C C . THR A 1 95 ? -22.484 -8.649 5.785 1.00 18.36 178 THR A C 1
ATOM 720 O O . THR A 1 95 ? -22.053 -9.747 5.423 1.00 18.19 178 THR A O 1
ATOM 724 N N . ALA A 1 96 ? -22.965 -7.735 4.951 1.00 19.33 179 ALA A N 1
ATOM 725 C CA . ALA A 1 96 ? -23.009 -7.947 3.510 1.00 18.93 179 ALA A CA 1
ATOM 726 C C . ALA A 1 96 ? -21.605 -8.226 2.975 1.00 18.28 179 ALA A C 1
ATOM 727 O O . ALA A 1 96 ? -21.414 -9.152 2.189 1.00 17.37 179 ALA A O 1
ATOM 729 N N . LEU A 1 97 ? -20.627 -7.438 3.412 1.00 17.74 180 LEU A N 1
ATOM 730 C CA . LEU A 1 97 ? -19.245 -7.632 2.946 1.00 15.40 180 LEU A CA 1
ATOM 731 C C . LEU A 1 97 ? -18.715 -9.013 3.322 1.00 17.58 180 LEU A C 1
ATOM 732 O O . LEU A 1 97 ? -18.093 -9.703 2.509 1.00 17.23 180 LEU A O 1
ATOM 737 N N . ALA A 1 98 ? -19.003 -9.438 4.547 1.00 19.64 181 ALA A N 1
ATOM 738 C CA . ALA A 1 98 ? -18.508 -10.725 5.021 1.00 19.29 181 ALA A CA 1
ATOM 739 C C . ALA A 1 98 ? -19.162 -11.880 4.292 1.00 22.66 181 ALA A C 1
ATOM 740 O O . ALA A 1 98 ? -18.481 -12.829 3.894 1.00 20.44 181 ALA A O 1
ATOM 742 N N . GLU A 1 99 ? -20.481 -11.808 4.132 1.00 22.11 182 GLU A N 1
ATOM 743 C CA . GLU A 1 99 ? -21.242 -12.948 3.622 1.00 21.11 182 GLU A CA 1
ATOM 744 C C . GLU A 1 99 ? -21.167 -13.041 2.107 1.00 19.38 182 GLU A C 1
ATOM 745 O O . GLU A 1 99 ? -21.066 -14.135 1.559 1.00 22.24 182 GLU A O 1
ATOM 751 N N . VAL A 1 100 ? -21.198 -11.898 1.436 1.00 18.29 183 VAL A N 1
ATOM 752 C CA . VAL A 1 100 ? -21.214 -11.896 -0.027 1.00 19.45 183 VAL A CA 1
ATOM 753 C C . VAL A 1 100 ? -19.803 -12.011 -0.606 1.00 19.10 183 VAL A C 1
ATOM 754 O O . VAL A 1 100 ? -19.581 -12.717 -1.597 1.00 17.62 183 VAL A O 1
ATOM 758 N N . TYR A 1 101 ? -18.838 -11.353 0.027 1.00 18.65 184 TYR A N 1
ATOM 759 C CA . TYR A 1 101 ? -17.492 -11.250 -0.559 1.00 17.15 184 TYR A CA 1
ATOM 760 C C . TYR A 1 101 ? -16.367 -11.791 0.315 1.00 19.87 184 TYR A C 1
ATOM 761 O O . TYR A 1 101 ? -15.202 -11.701 -0.065 1.00 22.21 184 TYR A O 1
ATOM 770 N N . ASP A 1 102 ? -16.725 -12.342 1.472 1.00 19.00 185 ASP A N 1
ATOM 771 C CA . ASP A 1 102 ? -15.749 -12.859 2.435 1.00 21.74 185 ASP A CA 1
ATOM 772 C C . ASP A 1 102 ? -14.692 -11.814 2.779 1.00 24.55 185 ASP A C 1
ATOM 773 O O . ASP A 1 102 ? -13.505 -12.124 2.930 1.00 21.61 185 ASP A O 1
ATOM 778 N N . VAL A 1 103 ? -15.140 -10.567 2.899 1.00 19.57 186 VAL A N 1
ATOM 779 C CA . VAL A 1 103 ? -14.267 -9.479 3.283 1.00 20.36 186 VAL A CA 1
ATOM 780 C C . VAL A 1 103 ? -14.494 -9.120 4.744 1.00 18.77 186 VAL A C 1
ATOM 781 O O . VAL A 1 103 ? -15.637 -8.977 5.192 1.00 20.21 186 VAL A O 1
ATOM 785 N N . HIS A 1 104 ? -13.397 -8.989 5.479 1.00 17.13 187 HIS A N 1
ATOM 786 C CA . HIS A 1 104 ? -13.456 -8.721 6.910 1.00 21.74 187 HIS A CA 1
ATOM 787 C C . HIS A 1 104 ? -12.509 -7.601 7.266 1.00 23.46 187 HIS A C 1
ATOM 788 O O . HIS A 1 104 ? -11.323 -7.645 6.930 1.00 19.97 187 HIS A O 1
ATOM 795 N N . LEU A 1 105 ? -13.030 -6.593 7.951 1.00 21.32 188 LEU A N 1
ATOM 796 C CA . LEU A 1 105 ? -12.233 -5.424 8.279 1.00 20.35 188 LEU A CA 1
ATOM 797 C C . LEU A 1 105 ? -11.302 -5.724 9.449 1.00 20.54 188 LEU A C 1
ATOM 798 O O . LEU A 1 105 ? -11.690 -6.394 10.409 1.00 25.43 188 LEU A O 1
ATOM 803 N N . ALA A 1 106 ? -10.069 -5.237 9.355 1.00 19.40 189 ALA A N 1
ATOM 804 C CA . ALA A 1 106 ? -9.042 -5.540 10.352 1.00 22.01 189 ALA A CA 1
ATOM 805 C C . ALA A 1 106 ? -8.515 -4.306 11.080 1.00 21.42 189 ALA A C 1
ATOM 806 O O . ALA A 1 106 ? -8.188 -4.359 12.274 1.00 22.32 189 ALA A O 1
ATOM 808 N N . GLU A 1 107 ? -8.408 -3.202 10.351 1.00 18.97 190 GLU A N 1
ATOM 809 C CA . GLU A 1 107 ? -7.830 -1.973 10.872 1.00 22.29 190 GLU A CA 1
ATOM 810 C C . GLU A 1 107 ? -8.515 -0.773 10.253 1.00 22.10 190 GLU A C 1
ATOM 811 O O . GLU A 1 107 ? -8.938 -0.820 9.097 1.00 20.71 190 GLU A O 1
ATOM 817 N N . ALA A 1 108 ? -8.609 0.310 11.008 1.00 19.82 191 ALA A N 1
ATOM 818 C CA . ALA A 1 108 ? -9.177 1.525 10.461 1.00 17.96 191 ALA A CA 1
ATOM 819 C C . ALA A 1 108 ? -8.617 2.752 11.151 1.00 21.21 191 ALA A C 1
ATOM 820 O O . ALA A 1 108 ? -8.187 2.698 12.299 1.00 23.03 191 ALA A O 1
ATOM 822 N N . GLU A 1 109 ? -8.600 3.855 10.425 1.00 18.88 192 GLU A N 1
ATOM 823 C CA . GLU A 1 109 ? -8.317 5.137 11.027 1.00 19.40 192 GLU A CA 1
ATOM 824 C C . GLU A 1 109 ? -9.634 5.888 11.119 1.00 21.19 192 GLU A C 1
ATOM 825 O O . GLU A 1 109 ? -10.364 5.987 10.135 1.00 19.05 192 GLU A O 1
ATOM 831 N N . GLU A 1 110 ? -9.953 6.387 12.307 1.00 20.10 193 GLU A N 1
ATOM 832 C CA . GLU A 1 110 ? -11.172 7.164 12.480 1.00 19.30 193 GLU A CA 1
ATOM 833 C C . GLU A 1 110 ? -10.824 8.572 12.929 1.00 19.71 193 GLU A C 1
ATOM 834 O O . GLU A 1 110 ? -9.935 8.755 13.763 1.00 21.18 193 GLU A O 1
ATOM 840 N N . THR A 1 111 ? -11.523 9.567 12.389 1.00 15.39 194 THR A N 1
ATOM 841 C CA . THR A 1 111 ? -11.316 10.945 12.821 1.00 16.58 194 THR A CA 1
ATOM 842 C C . THR A 1 111 ? -12.609 11.470 13.399 1.00 21.89 194 THR A C 1
ATOM 843 O O . THR A 1 111 ? -13.688 11.123 12.917 1.00 18.36 194 THR A O 1
ATOM 847 N N . ILE A 1 112 ? -12.490 12.263 14.467 1.00 17.22 195 ILE A N 1
ATOM 848 C CA . ILE A 1 112 ? -13.638 12.917 15.087 1.00 18.13 195 ILE A CA 1
ATOM 849 C C . ILE A 1 112 ? -13.429 14.427 15.116 1.00 16.80 195 ILE A C 1
ATOM 850 O O . ILE A 1 112 ? -12.388 14.912 15.585 1.00 17.27 195 ILE A O 1
ATOM 855 N N . GLU A 1 113 ? -14.397 15.162 14.577 1.00 17.50 196 GLU A N 1
ATOM 856 C CA . GLU A 1 113 ? -14.371 16.626 14.542 1.00 17.53 196 GLU A CA 1
ATOM 857 C C . GLU A 1 113 ? -15.740 17.135 14.946 1.00 16.96 196 GLU A C 1
ATOM 858 O O . GLU A 1 113 ? -16.683 16.361 15.025 1.00 18.21 196 GLU A O 1
ATOM 864 N N . THR A 1 114 ? -15.858 18.435 15.188 1.00 15.17 197 THR A N 1
ATOM 865 C CA . THR A 1 114 ? -17.189 18.992 15.367 1.00 17.55 197 THR A CA 1
ATOM 866 C C . THR A 1 114 ? -17.401 20.240 14.519 1.00 22.48 197 THR A C 1
ATOM 867 O O . THR A 1 114 ? -16.516 21.087 14.371 1.00 21.34 197 THR A O 1
ATOM 871 N N . SER A 1 115 ? -18.580 20.311 13.919 1.00 17.71 198 SER A N 1
ATOM 872 C CA . SER A 1 115 ? -19.009 21.491 13.186 1.00 18.61 198 SER A CA 1
ATOM 873 C C . SER A 1 115 ? -20.520 21.398 13.005 1.00 17.12 198 SER A C 1
ATOM 874 O O . SER A 1 115 ? -21.179 20.593 13.661 1.00 16.70 198 SER A O 1
ATOM 877 N N . LEU A 1 116 ? -21.078 22.216 12.126 1.00 17.95 199 LEU A N 1
ATOM 878 C CA . LEU A 1 116 ? -22.531 22.274 11.999 1.00 15.08 199 LEU A CA 1
ATOM 879 C C . LEU A 1 116 ? -23.069 21.485 10.814 1.00 17.83 199 LEU A C 1
ATOM 880 O O . LEU A 1 116 ? -22.401 21.330 9.785 1.00 17.55 199 LEU A O 1
ATOM 885 N N . ALA A 1 117 ? -24.301 21.014 10.967 1.00 15.76 200 ALA A N 1
ATOM 886 C CA . ALA A 1 117 ? -24.993 20.288 9.921 1.00 15.15 200 ALA A CA 1
ATOM 887 C C . ALA A 1 117 ? -25.405 21.200 8.780 1.00 14.90 200 ALA A C 1
ATOM 888 O O . ALA A 1 117 ? -25.539 22.417 8.946 1.00 16.04 200 ALA A O 1
ATOM 890 N N . THR A 1 118 ? -25.626 20.595 7.620 1.00 17.48 201 THR A N 1
ATOM 891 C CA . THR A 1 118 ? -26.309 21.285 6.541 1.00 17.54 201 THR A CA 1
ATOM 892 C C . THR A 1 118 ? -27.781 21.392 6.901 1.00 16.33 201 THR A C 1
ATOM 893 O O . THR A 1 118 ? -28.276 20.642 7.742 1.00 18.12 201 THR A O 1
ATOM 897 N N . PRO A 1 119 ? -28.492 22.317 6.257 1.00 18.65 202 PRO A N 1
ATOM 898 C CA . PRO A 1 119 ? -29.939 22.388 6.477 1.00 17.83 202 PRO A CA 1
ATOM 899 C C . PRO A 1 119 ? -30.659 21.041 6.306 1.00 18.04 202 PRO A C 1
ATOM 900 O O . PRO A 1 119 ? -31.518 20.670 7.122 1.00 19.42 202 PRO A O 1
ATOM 904 N N . ARG A 1 120 ? -30.300 20.305 5.259 1.00 17.37 203 ARG A N 1
ATOM 905 C CA . ARG A 1 120 ? -30.911 19.009 4.997 1.00 19.25 203 ARG A CA 1
ATOM 906 C C . ARG A 1 120 ? -30.592 17.990 6.089 1.00 17.99 203 ARG A C 1
ATOM 907 O O . ARG A 1 120 ? -31.479 17.278 6.551 1.00 18.57 203 ARG A O 1
ATOM 915 N N . GLU A 1 121 ? -29.329 17.930 6.507 1.00 17.44 204 GLU A N 1
ATOM 916 C CA . GLU A 1 121 ? -28.940 17.019 7.576 1.00 16.88 204 GLU A CA 1
ATOM 917 C C . GLU A 1 121 ? -29.706 17.327 8.872 1.00 14.98 204 GLU A C 1
ATOM 918 O O . GLU A 1 121 ? -30.163 16.416 9.573 1.00 18.41 204 GLU A O 1
ATOM 924 N N . ALA A 1 122 ? -29.815 18.612 9.197 1.00 17.54 205 ALA A N 1
ATOM 925 C CA . ALA A 1 122 ? -30.496 19.031 10.419 1.00 17.56 205 ALA A CA 1
ATOM 926 C C . ALA A 1 122 ? -31.957 18.613 10.356 1.00 21.13 205 ALA A C 1
ATOM 927 O O . ALA A 1 122 ? -32.511 18.120 11.341 1.00 21.29 205 ALA A O 1
ATOM 929 N N . GLY A 1 123 ? -32.573 18.801 9.194 1.00 19.99 206 GLY A N 1
ATOM 930 C CA . GLY A 1 123 ? -33.948 18.371 8.995 1.00 24.59 206 GLY A CA 1
ATOM 931 C C . GLY A 1 123 ? -34.145 16.883 9.207 1.00 24.06 206 GLY A C 1
ATOM 932 O O . GLY A 1 123 ? -35.084 16.450 9.889 1.00 24.75 206 GLY A O 1
ATOM 933 N N . LEU A 1 124 ? -33.255 16.092 8.613 1.00 20.85 207 LEU A N 1
ATOM 934 C CA . LEU A 1 124 ? -33.304 14.635 8.725 1.00 18.63 207 LEU A CA 1
ATOM 935 C C . LEU A 1 124 ? -33.042 14.120 10.148 1.00 19.89 207 LEU A C 1
ATOM 936 O O . LEU A 1 124 ? -33.632 13.122 10.579 1.00 22.47 207 LEU A O 1
ATOM 941 N N . LEU A 1 125 ? -32.149 14.784 10.872 1.00 17.04 208 LEU A N 1
ATOM 942 C CA . LEU A 1 125 ? -31.782 14.311 12.196 1.00 18.90 208 LEU A CA 1
ATOM 943 C C . LEU A 1 125 ? -32.718 14.875 13.258 1.00 21.49 208 LEU A C 1
ATOM 944 O O . LEU A 1 125 ? -32.713 14.422 14.397 1.00 23.93 208 LEU A O 1
ATOM 949 N N . GLY A 1 126 ? -33.514 15.869 12.874 1.00 24.11 209 GLY A N 1
ATOM 950 C CA . GLY A 1 126 ? -34.452 16.505 13.785 1.00 27.05 209 GLY A CA 1
ATOM 951 C C . GLY A 1 126 ? -33.791 17.408 14.809 1.00 29.21 209 GLY A C 1
ATOM 952 O O . GLY A 1 126 ? -34.295 17.587 15.913 1.00 29.23 209 GLY A O 1
ATOM 953 N N . THR A 1 127 ? -32.660 17.987 14.429 1.00 22.09 210 THR A N 1
ATOM 954 C CA . THR A 1 127 ? -31.895 18.856 15.307 1.00 22.18 210 THR A CA 1
ATOM 955 C C . THR A 1 127 ? -31.909 20.291 14.816 1.00 24.78 210 THR A C 1
ATOM 956 O O . THR A 1 127 ? -32.132 20.551 13.633 1.00 26.94 210 THR A O 1
ATOM 960 N N . ASP A 1 128 ? -31.687 21.231 15.730 1.00 25.69 211 ASP A N 1
ATOM 961 C CA . ASP A 1 128 ? -31.566 22.626 15.337 1.00 26.29 211 ASP A CA 1
ATOM 962 C C . ASP A 1 128 ? -30.284 22.771 14.531 1.00 26.37 211 ASP A C 1
ATOM 963 O O . ASP A 1 128 ? -29.291 22.143 14.862 1.00 23.80 211 ASP A O 1
ATOM 968 N N . VAL A 1 129 ? -30.301 23.589 13.482 1.00 26.53 212 VAL A N 1
ATOM 969 C CA . VAL A 1 129 ? -29.141 23.679 12.596 1.00 25.93 212 VAL A CA 1
ATOM 970 C C . VAL A 1 129 ? -27.923 24.294 13.306 1.00 24.18 212 VAL A C 1
ATOM 971 O O . VAL A 1 129 ? -26.787 24.123 12.861 1.00 24.51 212 VAL A O 1
ATOM 975 N N . GLY A 1 130 ? -28.148 24.968 14.433 1.00 24.94 213 GLY A N 1
ATOM 976 C CA . GLY A 1 130 ? -27.053 25.525 15.207 1.00 25.21 213 GLY A CA 1
ATOM 977 C C . GLY A 1 130 ? -26.438 24.557 16.211 1.00 20.22 213 GLY A C 1
ATOM 978 O O . GLY A 1 130 ? -25.532 24.923 16.962 1.00 23.45 213 GLY A O 1
ATOM 979 N N . LEU A 1 131 ? -26.929 23.322 16.242 1.00 18.22 214 LEU A N 1
ATOM 980 C CA . LEU A 1 131 ? -26.414 22.341 17.196 1.00 19.13 214 LEU A CA 1
ATOM 981 C C . LEU A 1 131 ? -25.075 21.789 16.736 1.00 19.87 214 LEU A C 1
ATOM 982 O O . LEU A 1 131 ? -24.967 21.286 15.618 1.00 19.95 214 LEU A O 1
ATOM 987 N N . PRO A 1 132 ? -24.057 21.858 17.603 1.00 17.34 215 PRO A N 1
ATOM 988 C CA . PRO A 1 132 ? -22.793 21.193 17.261 1.00 17.81 215 PRO A CA 1
ATOM 989 C C . PRO A 1 132 ? -22.986 19.704 17.035 1.00 18.90 215 PRO A C 1
ATOM 990 O O . PRO A 1 132 ? -23.724 19.043 17.781 1.00 17.95 215 PRO A O 1
ATOM 994 N N . MET A 1 133 ? -22.354 19.184 15.988 1.00 16.45 216 MET A N 1
ATOM 995 C CA . MET A 1 133 ? -22.506 17.784 15.642 1.00 16.39 216 MET A CA 1
ATOM 996 C C . MET A 1 133 ? -21.139 17.141 15.665 1.00 15.53 216 MET A C 1
ATOM 997 O O . MET A 1 133 ? -20.122 17.838 15.662 1.00 16.60 216 MET A O 1
ATOM 1002 N N . LEU A 1 134 ? -21.118 15.816 15.696 1.00 14.55 217 LEU A N 1
ATOM 1003 C CA . LEU A 1 134 ? -19.869 15.079 15.654 1.00 15.01 217 LEU A CA 1
ATOM 1004 C C . LEU A 1 134 ? -19.660 14.546 14.244 1.00 17.41 217 LEU A C 1
ATOM 1005 O O . LEU A 1 134 ? -20.429 13.699 13.754 1.00 16.50 217 LEU A O 1
ATOM 1010 N N . MET A 1 135 ? -18.641 15.083 13.580 1.00 17.29 218 MET A N 1
ATOM 1011 C CA . MET A 1 135 ? -18.383 14.753 12.185 1.00 17.72 218 MET A CA 1
ATOM 1012 C C . MET A 1 135 ? -17.292 13.700 12.204 1.00 18.34 218 MET A C 1
ATOM 1013 O O . MET A 1 135 ? -16.173 14.005 12.614 1.00 18.10 218 MET A O 1
ATOM 1018 N N . LEU A 1 136 ? -17.604 12.476 11.768 1.00 16.29 219 LEU A N 1
ATOM 1019 C CA . LEU A 1 136 ? -16.655 11.382 11.807 1.00 18.41 219 LEU A CA 1
ATOM 1020 C C . LEU A 1 136 ? -16.238 10.966 10.408 1.00 21.55 219 LEU A C 1
ATOM 1021 O O . LEU A 1 136 ? -17.003 11.078 9.440 1.00 21.47 219 LEU A O 1
ATOM 1026 N N . SER A 1 137 ? -15.013 10.488 10.303 1.00 16.47 220 SER A N 1
ATOM 1027 C CA . SER A 1 137 ? -14.633 9.802 9.082 1.00 16.38 220 SER A CA 1
ATOM 1028 C C . SER A 1 137 ? -14.003 8.486 9.472 1.00 20.10 220 SER A C 1
ATOM 1029 O O . SER A 1 137 ? -13.388 8.388 10.517 1.00 18.24 220 SER A O 1
ATOM 1032 N N . ARG A 1 138 ? -14.189 7.459 8.655 1.00 14.95 221 ARG A N 1
ATOM 1033 C CA . ARG A 1 138 ? -13.542 6.193 8.939 1.00 14.94 221 ARG A CA 1
ATOM 1034 C C . ARG A 1 138 ? -12.961 5.639 7.655 1.00 16.21 221 ARG A C 1
ATOM 1035 O O . ARG A 1 138 ? -13.628 5.594 6.628 1.00 15.78 221 ARG A O 1
ATOM 1043 N N . HIS A 1 139 ? -11.702 5.228 7.722 1.00 15.09 222 HIS A N 1
ATOM 1044 C CA . HIS A 1 139 ? -11.010 4.653 6.581 1.00 16.03 222 HIS A CA 1
ATOM 1045 C C . HIS A 1 139 ? -10.603 3.244 6.976 1.00 16.51 222 HIS A C 1
ATOM 1046 O O . HIS A 1 139 ? -9.769 3.075 7.856 1.00 18.66 222 HIS A O 1
ATOM 1053 N N . SER A 1 140 ? -11.233 2.237 6.383 1.00 14.12 223 SER A N 1
ATOM 1054 C CA . SER A 1 140 ? -11.080 0.869 6.874 1.00 13.69 223 SER A CA 1
ATOM 1055 C C . SER A 1 140 ? -10.386 -0.023 5.883 1.00 19.58 223 SER A C 1
ATOM 1056 O O . SER A 1 140 ? -10.682 0.037 4.698 1.00 17.80 223 SER A O 1
ATOM 1059 N N . GLN A 1 141 ? -9.500 -0.880 6.372 1.00 17.83 224 GLN A N 1
ATOM 1060 C CA . GLN A 1 141 ? -8.885 -1.873 5.489 1.00 18.18 224 GLN A CA 1
ATOM 1061 C C . GLN A 1 141 ? -9.157 -3.285 5.958 1.00 18.29 224 GLN A C 1
ATOM 1062 O O . GLN A 1 141 ? -9.430 -3.535 7.145 1.00 17.35 224 GLN A O 1
ATOM 1068 N N . ASP A 1 142 ? -9.080 -4.221 5.020 1.00 16.88 225 ASP A N 1
ATOM 1069 C CA . ASP A 1 142 ? -9.427 -5.596 5.322 1.00 14.21 225 ASP A CA 1
ATOM 1070 C C . ASP A 1 142 ? -8.196 -6.400 5.742 1.00 15.73 225 ASP A C 1
ATOM 1071 O O . ASP A 1 142 ? -7.114 -5.838 5.948 1.00 17.58 225 ASP A O 1
ATOM 1076 N N . ARG A 1 143 ? -8.371 -7.699 5.904 1.00 19.20 226 ARG A N 1
ATOM 1077 C CA . ARG A 1 143 ? -7.291 -8.535 6.414 1.00 20.82 226 ARG A CA 1
ATOM 1078 C C . ARG A 1 143 ? -6.164 -8.715 5.415 1.00 22.47 226 ARG A C 1
ATOM 1079 O O . ARG A 1 143 ? -5.091 -9.200 5.773 1.00 24.11 226 ARG A O 1
ATOM 1087 N N . THR A 1 144 ? -6.400 -8.345 4.162 1.00 18.66 227 THR A N 1
ATOM 1088 C CA . THR A 1 144 ? -5.335 -8.416 3.171 1.00 17.69 227 THR A CA 1
ATOM 1089 C C . THR A 1 144 ? -4.646 -7.062 3.012 1.00 20.88 227 THR A C 1
ATOM 1090 O O . THR A 1 144 ? -3.781 -6.885 2.152 1.00 22.52 227 THR A O 1
ATOM 1094 N N . GLY A 1 145 ? -5.047 -6.092 3.830 1.00 19.67 228 GLY A N 1
ATOM 1095 C CA . GLY A 1 145 ? -4.465 -4.767 3.781 1.00 19.80 228 GLY A CA 1
ATOM 1096 C C . GLY A 1 145 ? -5.013 -3.840 2.710 1.00 18.33 228 GLY A C 1
ATOM 1097 O O . GLY A 1 145 ? -4.465 -2.759 2.477 1.00 20.90 228 GLY A O 1
ATOM 1098 N N . GLN A 1 146 ? -6.102 -4.251 2.066 1.00 16.91 229 GLN A N 1
ATOM 1099 C CA . GLN A 1 146 ? -6.730 -3.421 1.038 1.00 18.05 229 GLN A CA 1
ATOM 1100 C C . GLN A 1 146 ? -7.747 -2.489 1.675 1.00 16.80 229 GLN A C 1
ATOM 1101 O O . GLN A 1 146 ? -8.489 -2.910 2.550 1.00 17.40 229 GLN A O 1
ATOM 1107 N N . PRO A 1 147 ? -7.796 -1.228 1.225 1.00 16.89 230 PRO A N 1
ATOM 1108 C CA . PRO A 1 147 ? -8.827 -0.340 1.772 1.00 17.68 230 PRO A CA 1
ATOM 1109 C C . PRO A 1 147 ? -10.182 -0.786 1.265 1.00 19.90 230 PRO A C 1
ATOM 1110 O O . PRO A 1 147 ? -10.323 -1.090 0.078 1.00 22.31 230 PRO A O 1
ATOM 1114 N N . VAL A 1 148 ? -11.176 -0.819 2.145 1.00 17.29 231 VAL A N 1
ATOM 1115 C CA . VAL A 1 148 ? -12.497 -1.302 1.772 1.00 14.99 231 VAL A CA 1
ATOM 1116 C C . VAL A 1 148 ? -13.513 -0.170 1.714 1.00 15.89 231 VAL A C 1
ATOM 1117 O O . VAL A 1 148 ? -14.310 -0.095 0.779 1.00 16.87 231 VAL A O 1
ATOM 1121 N N . GLU A 1 149 ? -13.492 0.702 2.713 1.00 15.19 232 GLU A N 1
ATOM 1122 C CA . GLU A 1 149 ? -14.469 1.786 2.756 1.00 17.19 232 GLU A CA 1
ATOM 1123 C C . GLU A 1 149 ? -13.835 3.099 3.177 1.00 16.80 232 GLU A C 1
ATOM 1124 O O . GLU A 1 149 ? -12.848 3.132 3.923 1.00 17.67 232 GLU A O 1
ATOM 1130 N N . TRP A 1 150 ? -14.398 4.192 2.674 1.00 15.02 233 TRP A N 1
ATOM 1131 C CA . TRP A 1 150 ? -14.132 5.512 3.231 1.00 14.73 233 TRP A CA 1
ATOM 1132 C C . TRP A 1 150 ? -15.484 6.116 3.576 1.00 13.51 233 TRP A C 1
ATOM 1133 O O . TRP A 1 150 ? -16.348 6.234 2.717 1.00 16.51 233 TRP A O 1
ATOM 1144 N N . VAL A 1 151 ? -15.668 6.467 4.846 1.00 12.95 234 VAL A N 1
ATOM 1145 C CA . VAL A 1 151 ? -16.974 6.928 5.313 1.00 15.62 234 VAL A CA 1
ATOM 1146 C C . VAL A 1 151 ? -16.868 8.320 5.898 1.00 19.04 234 VAL A C 1
ATOM 1147 O O . VAL A 1 151 ? -15.922 8.616 6.625 1.00 19.19 234 VAL A O 1
ATOM 1151 N N . ARG A 1 152 ? -17.837 9.170 5.580 1.00 16.13 235 ARG A N 1
ATOM 1152 C CA . ARG A 1 152 ? -17.989 10.458 6.241 1.00 16.61 235 ARG A CA 1
ATOM 1153 C C . ARG A 1 152 ? -19.368 10.487 6.864 1.00 19.50 235 ARG A C 1
ATOM 1154 O O . ARG A 1 152 ? -20.347 10.124 6.220 1.00 20.86 235 ARG A O 1
ATOM 1162 N N . SER A 1 153 ? -19.449 10.932 8.108 1.00 17.49 236 SER A N 1
ATOM 1163 C CA . SER A 1 153 ? -20.699 10.804 8.851 1.00 19.38 236 SER A CA 1
ATOM 1164 C C . SER A 1 153 ? -21.011 12.014 9.703 1.00 19.89 236 SER A C 1
ATOM 1165 O O . SER A 1 153 ? -20.121 12.747 10.112 1.00 18.47 236 SER A O 1
ATOM 1168 N N . VAL A 1 154 ? -22.293 12.189 9.995 1.00 16.28 237 VAL A N 1
ATOM 1169 C CA . VAL A 1 154 ? -22.726 13.233 10.915 1.00 14.43 237 VAL A CA 1
ATOM 1170 C C . VAL A 1 154 ? -23.491 12.569 12.038 1.00 14.83 237 VAL A C 1
ATOM 1171 O O . VAL A 1 154 ? -24.549 11.999 11.808 1.00 18.33 237 VAL A O 1
ATOM 1175 N N . TYR A 1 155 ? -22.930 12.627 13.245 1.00 15.11 238 TYR A N 1
ATOM 1176 C CA . TYR A 1 155 ? -23.554 12.035 14.422 1.00 16.98 238 TYR A CA 1
ATOM 1177 C C . TYR A 1 155 ? -24.133 13.153 15.285 1.00 15.39 238 TYR A C 1
ATOM 1178 O O . TYR A 1 155 ? -23.510 14.201 15.482 1.00 16.96 238 TYR A O 1
ATOM 1187 N N . ARG A 1 156 ? -25.342 12.939 15.793 1.00 18.63 239 ARG A N 1
ATOM 1188 C CA . ARG A 1 156 ? -25.999 13.954 16.615 1.00 16.33 239 ARG A CA 1
ATOM 1189 C C . ARG A 1 156 ? -25.188 14.313 17.851 1.00 18.71 239 ARG A C 1
ATOM 1190 O O . ARG A 1 156 ? -24.886 13.452 18.679 1.00 18.67 239 ARG A O 1
ATOM 1198 N N . GLY A 1 157 ? -24.836 15.590 17.961 1.00 17.62 240 GLY A N 1
ATOM 1199 C CA . GLY A 1 157 ? -24.068 16.093 19.084 1.00 17.70 240 GLY A CA 1
ATOM 1200 C C . GLY A 1 157 ? -24.753 15.932 20.426 1.00 22.01 240 GLY A C 1
ATOM 1201 O O . GLY A 1 157 ? -24.088 15.850 21.460 1.00 21.44 240 GLY A O 1
ATOM 1202 N N . ASP A 1 158 ? -26.081 15.876 20.395 1.00 21.40 241 ASP A N 1
ATOM 1203 C CA . ASP A 1 158 ? -26.871 15.738 21.616 1.00 22.30 241 ASP A CA 1
ATOM 1204 C C . ASP A 1 158 ? -27.180 14.280 21.961 1.00 23.12 241 ASP A C 1
ATOM 1205 O O . ASP A 1 158 ? -27.858 14.013 22.956 1.00 28.50 241 ASP A O 1
ATOM 1210 N N . ARG A 1 159 ? -26.690 13.335 21.163 1.00 21.89 242 ARG A N 1
ATOM 1211 C CA . ARG A 1 159 ? -26.987 11.924 21.404 1.00 22.44 242 ARG A CA 1
ATOM 1212 C C . ARG A 1 159 ? -25.748 11.054 21.607 1.00 23.39 242 ARG A C 1
ATOM 1213 O O . ARG A 1 159 ? -25.870 9.878 21.938 1.00 28.25 242 ARG A O 1
ATOM 1221 N N . TYR A 1 160 ? -24.560 11.618 21.394 1.00 18.94 243 TYR A N 1
ATOM 1222 C CA . TYR A 1 160 ? -23.335 10.813 21.390 1.00 19.14 243 TYR A CA 1
ATOM 1223 C C . TYR A 1 160 ? -22.177 11.376 22.185 1.00 19.60 243 TYR A C 1
ATOM 1224 O O . TYR A 1 160 ? -21.890 12.572 22.126 1.00 21.74 243 TYR A O 1
ATOM 1233 N N . LYS A 1 161 ? -21.488 10.490 22.892 1.00 20.53 244 LYS A N 1
ATOM 1234 C CA . LYS A 1 161 ? -20.106 10.750 23.243 1.00 22.96 244 LYS A CA 1
ATOM 1235 C C . LYS A 1 161 ? -19.320 9.500 22.917 1.00 21.05 244 LYS A C 1
ATOM 1236 O O . LYS A 1 161 ? -19.862 8.393 22.921 1.00 23.38 244 LYS A O 1
ATOM 1242 N N . PHE A 1 162 ? -18.058 9.684 22.568 1.00 18.24 245 PHE A N 1
ATOM 1243 C CA . PHE A 1 162 ? -17.207 8.567 22.222 1.00 17.64 245 PHE A CA 1
ATOM 1244 C C . PHE A 1 162 ? -16.174 8.358 23.290 1.00 23.88 245 PHE A C 1
ATOM 1245 O O . PHE A 1 162 ? -15.706 9.310 23.912 1.00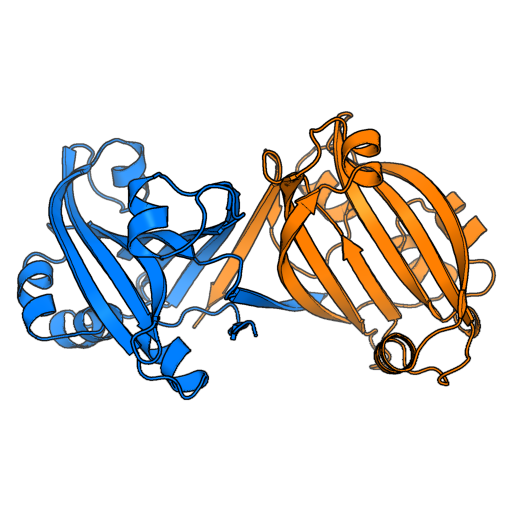 21.03 245 PHE A O 1
ATOM 1253 N N . VAL A 1 163 ? -15.822 7.099 23.501 1.00 19.52 246 VAL A N 1
ATOM 1254 C CA . VAL A 1 163 ? -14.936 6.759 24.593 1.00 20.92 246 VAL A CA 1
ATOM 1255 C C . VAL A 1 163 ? -13.791 5.908 24.082 1.00 24.50 246 VAL A C 1
ATOM 1256 O O . VAL A 1 163 ? -13.992 4.931 23.357 1.00 23.22 246 VAL A O 1
ATOM 1260 N N . ALA A 1 164 ? -12.580 6.303 24.442 1.00 21.24 247 ALA A N 1
ATOM 1261 C CA . ALA A 1 164 ? -11.390 5.569 24.051 1.00 24.36 247 ALA A CA 1
ATOM 1262 C C . ALA A 1 164 ? -10.606 5.145 25.279 1.00 26.51 247 ALA A C 1
ATOM 1263 O O . ALA A 1 164 ? -10.593 5.848 26.295 1.00 24.13 247 ALA A O 1
ATOM 1265 N N . ARG A 1 165 ? -9.967 3.984 25.191 1.00 24.58 248 ARG A N 1
ATOM 1266 C CA . ARG A 1 165 ? -9.003 3.589 26.203 1.00 25.30 248 ARG A CA 1
ATOM 1267 C C . ARG A 1 165 ? -7.604 3.879 25.695 1.00 27.11 248 ARG A C 1
ATOM 1268 O O . ARG A 1 165 ? -7.244 3.521 24.571 1.00 30.24 248 ARG A O 1
ATOM 1276 N N . LEU A 1 166 ? -6.816 4.546 26.529 1.00 20.28 249 LEU A N 1
ATOM 1277 C CA . LEU A 1 166 ? -5.461 4.914 26.175 1.00 25.18 249 LEU A CA 1
ATOM 1278 C C . LEU A 1 166 ? -4.503 4.106 27.012 1.00 24.10 249 LEU A C 1
ATOM 1279 O O . LEU A 1 166 ? -4.792 3.817 28.171 1.00 24.93 249 LEU A O 1
ATOM 1284 N N . LYS A 1 167 ? -3.367 3.761 26.416 1.00 26.29 250 LYS A N 1
ATOM 1285 C CA . LYS A 1 167 ? -2.308 3.018 27.088 1.00 27.66 250 LYS A CA 1
ATOM 1286 C C . LYS A 1 167 ? -0.969 3.709 26.897 1.00 28.01 250 LYS A C 1
ATOM 1287 O O . LYS A 1 167 ? -0.664 4.214 25.817 1.00 28.13 250 LYS A O 1
ATOM 1293 N N . ARG A 1 168 ? -0.164 3.731 27.949 1.00 28.06 251 ARG A N 1
ATOM 1294 C CA . ARG A 1 168 ? 1.182 4.258 27.841 1.00 32.64 251 ARG A CA 1
ATOM 1295 C C . ARG A 1 168 ? 2.181 3.144 28.122 1.00 41.68 251 ARG A C 1
ATOM 1296 O O . ARG A 1 168 ? 2.176 2.564 29.207 1.00 37.03 251 ARG A O 1
ATOM 1304 N N . PRO A 1 169 ? 3.031 2.830 27.134 1.00 45.54 252 PRO A N 1
ATOM 1305 C CA . PRO A 1 169 ? 4.065 1.804 27.303 1.00 44.52 252 PRO A CA 1
ATOM 1306 C C . PRO A 1 169 ? 5.236 2.308 28.143 1.00 46.65 252 PRO A C 1
ATOM 1307 O O . PRO A 1 169 ? 6.091 1.505 28.515 1.00 54.92 252 PRO A O 1
ATOM 1311 N N . LYS B 1 5 ? -5.084 23.250 10.967 1.00 60.48 88 LYS B N 1
ATOM 1312 C CA . LYS B 1 5 ? -5.977 22.356 11.695 1.00 60.42 88 LYS B CA 1
ATOM 1313 C C . LYS B 1 5 ? -5.201 21.151 12.229 1.00 57.50 88 LYS B C 1
ATOM 1314 O O . LYS B 1 5 ? -4.861 20.233 11.481 1.00 60.17 88 LYS B O 1
ATOM 1320 N N . VAL B 1 6 ? -4.900 21.174 13.526 1.00 52.51 89 VAL B N 1
ATOM 1321 C CA . VAL B 1 6 ? -4.116 20.113 14.153 1.00 57.49 89 VAL B CA 1
ATOM 1322 C C . VAL B 1 6 ? -4.889 18.793 14.160 1.00 54.40 89 VAL B C 1
ATOM 1323 O O . VAL B 1 6 ? -5.928 18.673 14.815 1.00 37.36 89 VAL B O 1
ATOM 1327 N N . SER B 1 7 ? -4.382 17.818 13.407 1.00 56.68 90 SER B N 1
ATOM 1328 C CA . SER B 1 7 ? -4.913 16.459 13.435 1.00 49.73 90 SER B CA 1
ATOM 1329 C C . SER B 1 7 ? -4.133 15.632 14.453 1.00 54.28 90 SER B C 1
ATOM 1330 O O . SER B 1 7 ? -3.114 15.021 14.125 1.00 56.84 90 SER B O 1
ATOM 1333 N N . GLN B 1 8 ? -4.629 15.614 15.686 1.00 45.43 91 GLN B N 1
ATOM 1334 C CA . GLN B 1 8 ? -3.896 15.040 16.812 1.00 50.50 91 GLN B CA 1
ATOM 1335 C C . GLN B 1 8 ? -4.248 13.568 17.066 1.00 48.87 91 GLN B C 1
ATOM 1336 O O . GLN B 1 8 ? -5.389 13.220 17.411 1.00 44.58 91 GLN B O 1
ATOM 1342 N N . ALA B 1 9 ? -3.255 12.704 16.874 1.00 48.87 92 ALA B N 1
ATOM 1343 C CA . ALA B 1 9 ? -3.426 11.276 17.115 1.00 45.89 92 ALA B CA 1
ATOM 1344 C C . ALA B 1 9 ? -3.594 11.026 18.604 1.00 53.62 92 ALA B C 1
ATOM 1345 O O . ALA B 1 9 ? -2.989 11.715 19.431 1.00 54.80 92 ALA B O 1
ATOM 1347 N N . LEU B 1 10 ? -4.543 10.135 18.986 1.00 46.66 93 LEU B N 1
ATOM 1348 C CA . LEU B 1 10 ? -4.977 9.792 20.398 1.00 52.17 93 LEU B CA 1
ATOM 1349 C C . LEU B 1 10 ? -4.140 8.582 21.007 1.00 51.40 93 LEU B C 1
ATOM 1350 O O . LEU B 1 10 ? -4.206 7.512 20.446 1.00 54.78 93 LEU B O 1
ATOM 1352 N N . GLN B 1 11 ? -3.327 8.741 22.088 1.00 53.04 94 GLN B N 1
ATOM 1353 C CA . GLN B 1 11 ? -2.801 7.687 22.931 1.00 41.47 94 GLN B CA 1
ATOM 1354 C C . GLN B 1 11 ? -2.428 8.402 24.202 1.00 42.66 94 GLN B C 1
ATOM 1355 O O . GLN B 1 11 ? -2.596 9.628 24.310 1.00 39.48 94 GLN B O 1
ATOM 1361 N N . LEU B 1 12 ? -1.931 7.664 25.179 1.00 39.44 95 LEU B N 1
ATOM 1362 C CA . LEU B 1 12 ? -1.656 8.312 26.432 1.00 31.30 95 LEU B CA 1
ATOM 1363 C C . LEU B 1 12 ? -0.330 9.054 26.257 1.00 31.96 95 LEU B C 1
ATOM 1364 O O . LEU B 1 12 ? 0.743 8.555 26.584 1.00 31.11 95 LEU B O 1
ATOM 1369 N N . THR B 1 13 ? -0.431 10.252 25.691 1.00 26.62 96 THR B N 1
ATOM 1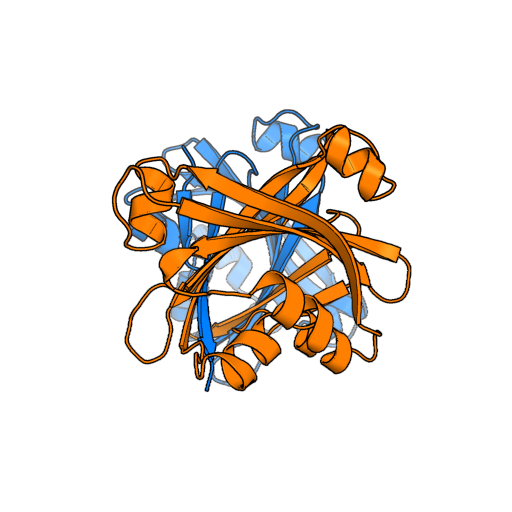370 C CA . THR B 1 13 ? 0.702 11.135 25.504 1.00 28.42 96 THR B CA 1
ATOM 1371 C C . THR B 1 13 ? 0.351 12.493 26.075 1.00 27.21 96 THR B C 1
ATOM 1372 O O . THR B 1 13 ? -0.827 12.817 26.228 1.00 26.09 96 THR B O 1
ATOM 1376 N N . SER B 1 14 ? 1.370 13.285 26.374 1.00 28.46 97 SER B N 1
ATOM 1377 C CA . SER B 1 14 ? 1.152 14.634 26.853 1.00 28.14 97 SER B CA 1
ATOM 1378 C C . SER B 1 14 ? 0.936 15.567 25.674 1.00 31.05 97 SER B C 1
ATOM 1379 O O . SER B 1 14 ? 1.292 15.247 24.533 1.00 31.34 97 SER B O 1
ATOM 1382 N N . TYR B 1 15 ? 0.352 16.721 25.962 1.00 28.23 98 TYR B N 1
ATOM 1383 C CA . TYR B 1 15 ? 0.192 17.770 24.974 1.00 31.11 98 TYR B CA 1
ATOM 1384 C C . TYR B 1 15 ? 1.552 18.142 24.404 1.00 35.92 98 TYR B C 1
ATOM 1385 O O . TYR B 1 15 ? 1.717 18.302 23.191 1.00 39.19 98 TYR B O 1
ATOM 1394 N N . THR B 1 16 ? 2.524 18.260 25.301 1.00 31.45 99 THR B N 1
ATOM 1395 C CA . THR B 1 16 ? 3.915 18.510 24.948 1.00 34.47 99 THR B CA 1
ATOM 1396 C C . THR B 1 16 ? 4.423 17.493 23.925 1.00 40.93 99 THR B C 1
ATOM 1397 O O . THR B 1 16 ? 4.933 17.862 22.863 1.00 43.35 99 THR B O 1
ATOM 1401 N N . GLU B 1 17 ? 4.274 16.211 24.245 1.00 30.45 100 GLU B N 1
ATOM 1402 C CA . GLU B 1 17 ? 4.688 15.153 23.335 1.00 34.57 100 GLU B CA 1
ATOM 1403 C C . GLU B 1 17 ? 3.969 15.244 21.994 1.00 44.52 100 GLU B C 1
ATOM 1404 O O . GLU B 1 17 ? 4.597 15.162 20.934 1.00 44.70 100 GLU B O 1
ATOM 1410 N N . ASP B 1 18 ? 2.653 15.425 22.056 1.00 38.85 101 ASP B N 1
ATOM 1411 C CA . ASP B 1 18 ? 1.817 15.556 20.872 1.00 41.79 101 ASP B CA 1
ATOM 1412 C C . ASP B 1 18 ? 2.251 16.686 19.953 1.00 51.11 101 ASP B C 1
ATOM 1413 O O . ASP B 1 18 ? 2.202 16.555 18.728 1.00 53.13 101 ASP B O 1
ATOM 1418 N N . MET B 1 19 ? 2.656 17.803 20.548 1.00 47.73 102 MET B N 1
ATOM 1419 C CA . MET B 1 19 ? 3.108 18.950 19.770 1.00 49.43 102 MET B CA 1
ATOM 1420 C C . MET B 1 19 ? 4.457 18.682 19.114 1.00 53.90 102 MET B C 1
ATOM 1421 O O . MET B 1 19 ? 4.654 18.986 17.937 1.00 55.41 102 MET B O 1
ATOM 1426 N N . ARG B 1 20 ? 5.385 18.112 19.876 1.00 52.17 103 ARG B N 1
ATOM 1427 C CA . ARG B 1 20 ? 6.721 17.861 19.359 1.00 58.67 103 ARG B CA 1
ATOM 1428 C C . ARG B 1 20 ? 6.687 16.827 18.240 1.00 57.99 103 ARG B C 1
ATOM 1429 O O . ARG B 1 20 ? 7.452 16.917 17.279 1.00 62.64 103 ARG B O 1
ATOM 1437 N N . ALA B 1 21 ? 5.778 15.863 18.360 1.00 56.23 104 ALA B N 1
ATOM 1438 C CA . ALA B 1 21 ? 5.615 14.817 17.354 1.00 58.91 104 ALA B CA 1
ATOM 1439 C C . ALA B 1 21 ? 5.017 15.365 16.057 1.00 59.42 104 ALA B C 1
ATOM 1440 O O . ALA B 1 21 ? 4.873 14.636 15.074 1.00 62.59 104 ALA B O 1
ATOM 1442 N N . GLN B 1 22 ? 4.668 16.648 16.058 1.00 56.10 105 GLN B N 1
ATOM 1443 C CA . GLN B 1 22 ? 4.148 17.294 14.860 1.00 56.47 105 GLN B CA 1
ATOM 1444 C C . GLN B 1 22 ? 4.973 18.519 14.484 1.00 57.82 105 GLN B C 1
ATOM 1445 O O . GLN B 1 22 ? 4.511 19.379 13.734 1.00 57.21 105 GLN B O 1
ATOM 1451 N N . GLY B 1 23 ? 6.186 18.609 15.022 1.00 57.24 106 GLY B N 1
ATOM 1452 C CA . GLY B 1 23 ? 7.071 19.721 14.722 1.00 61.38 106 GLY B CA 1
ATOM 1453 C C . GLY B 1 23 ? 6.639 21.049 15.324 1.00 65.24 106 GLY B C 1
ATOM 1454 O O . GLY B 1 23 ? 7.456 21.960 15.477 1.00 64.59 106 GLY B O 1
ATOM 1455 N N . LEU B 1 24 ? 5.353 21.160 15.653 1.00 61.97 107 LEU B N 1
ATOM 1456 C CA . LEU B 1 24 ? 4.805 22.350 16.293 1.00 58.22 107 LEU B CA 1
ATOM 1457 C C . LEU B 1 24 ? 5.458 22.553 17.649 1.00 59.17 107 LEU B C 1
ATOM 1458 O O . LEU B 1 24 ? 5.788 21.586 18.332 1.00 61.67 107 LEU B O 1
ATOM 1463 N N . GLU B 1 25 ? 5.648 23.804 18.046 1.00 55.21 108 GLU B N 1
ATOM 1464 C CA . GLU B 1 25 ? 6.233 24.073 19.348 1.00 54.95 108 GLU B CA 1
ATOM 1465 C C . GLU B 1 25 ? 5.141 24.145 20.411 1.00 54.26 108 GLU B C 1
ATOM 1466 O O . GLU B 1 25 ? 4.155 24.860 20.245 1.00 51.34 108 GLU B O 1
ATOM 1472 N N . PRO B 1 26 ? 5.307 23.386 21.503 1.00 58.30 109 PRO B N 1
ATOM 1473 C CA . PRO B 1 26 ? 4.310 23.451 22.573 1.00 50.04 109 PRO B CA 1
ATOM 1474 C C . PRO B 1 26 ? 4.501 24.696 23.429 1.00 41.66 109 PRO B C 1
ATOM 1475 O O . PRO B 1 26 ? 5.579 24.910 23.984 1.00 43.64 109 PRO B O 1
ATOM 1479 N N . THR B 1 27 ? 3.471 25.529 23.512 1.00 39.56 110 THR B N 1
ATOM 1480 C CA . THR B 1 27 ? 3.507 26.659 24.425 1.00 39.42 110 THR B CA 1
ATOM 1481 C C . THR B 1 27 ? 2.205 26.722 25.200 1.00 36.59 110 THR B C 1
ATOM 1482 O O . THR B 1 27 ? 1.130 26.434 24.664 1.00 40.29 110 THR B O 1
ATOM 1486 N N . SER B 1 28 ? 2.311 27.099 26.464 1.00 32.14 111 SER B N 1
ATOM 1487 C CA . SER B 1 28 ? 1.156 27.142 27.331 1.00 28.64 111 SER B CA 1
ATOM 1488 C C . SER B 1 28 ? 1.193 28.394 28.177 1.00 34.49 111 SER B C 1
ATOM 1489 O O . SER B 1 28 ? 2.262 28.901 28.516 1.00 34.94 111 SER B O 1
ATOM 1492 N N . GLN B 1 29 ? 0.016 28.915 28.485 1.00 26.00 112 GLN B N 1
ATOM 1493 C CA . GLN B 1 29 ? -0.097 29.993 29.444 1.00 27.90 112 GLN B CA 1
ATOM 1494 C C . GLN B 1 29 ? -0.837 29.482 30.668 1.00 31.57 112 GLN B C 1
ATOM 1495 O O . GLN B 1 29 ? -1.944 28.951 30.560 1.00 28.57 112 GLN B O 1
ATOM 1501 N N . LEU B 1 30 ? -0.227 29.623 31.837 1.00 28.85 113 LEU B N 1
ATOM 1502 C CA . LEU B 1 30 ? -0.919 29.268 33.065 1.00 25.03 113 LEU B CA 1
ATOM 1503 C C . LEU B 1 30 ? -1.937 30.348 33.399 1.00 32.18 113 LEU B C 1
ATOM 1504 O O . LEU B 1 30 ? -1.573 31.482 33.708 1.00 31.86 113 LEU B O 1
ATOM 1509 N N . LEU B 1 31 ? -3.217 29.999 33.314 1.00 23.24 114 LEU B N 1
ATOM 1510 C CA . LEU B 1 31 ? -4.292 30.954 33.537 1.00 25.30 114 LEU B CA 1
ATOM 1511 C C . LEU B 1 31 ? -4.621 31.109 35.015 1.00 34.87 114 LEU B C 1
ATOM 1512 O O . LEU B 1 31 ? -4.818 32.224 35.503 1.00 34.55 114 LEU B O 1
ATOM 1517 N N . ASP B 1 32 ? -4.676 29.988 35.725 1.00 28.34 115 ASP B N 1
ATOM 1518 C CA . ASP B 1 32 ? -5.057 29.989 37.128 1.00 29.91 115 ASP B CA 1
ATOM 1519 C C . ASP B 1 32 ? -4.625 28.665 37.747 1.00 32.39 115 ASP B C 1
ATOM 1520 O O . ASP 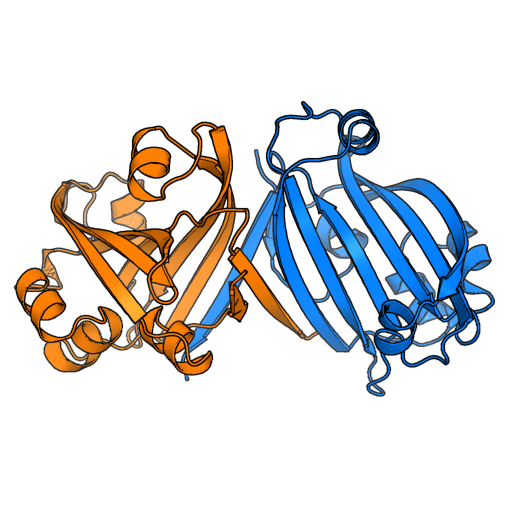B 1 32 ? -4.555 27.639 37.066 1.00 25.26 115 ASP B O 1
ATOM 1525 N N . ILE B 1 33 ? -4.325 28.685 39.037 1.00 27.74 116 ILE B N 1
ATOM 1526 C CA . ILE B 1 33 ? -4.132 27.444 39.770 1.00 24.05 116 ILE B CA 1
ATOM 1527 C C . ILE B 1 33 ? -4.570 27.688 41.198 1.00 29.18 116 ILE B C 1
ATOM 1528 O O . ILE B 1 33 ? -4.310 28.752 41.762 1.00 32.98 116 ILE B O 1
ATOM 1533 N N . GLY B 1 34 ? -5.281 26.728 41.768 1.00 25.97 117 GLY B N 1
ATOM 1534 C CA . GLY B 1 34 ? -5.796 26.890 43.108 1.00 25.40 117 GLY B CA 1
ATOM 1535 C C . GLY B 1 34 ? -6.495 25.658 43.633 1.00 26.52 117 GLY B C 1
ATOM 1536 O O . GLY B 1 34 ? -6.617 24.648 42.940 1.00 28.11 117 GLY B O 1
ATOM 1537 N N . TYR B 1 35 ? -6.942 25.740 44.878 1.00 25.39 118 TYR B N 1
ATOM 1538 C CA . TYR B 1 35 ? -7.648 24.645 45.516 1.00 24.55 118 TYR B CA 1
ATOM 1539 C C . TYR B 1 35 ? -9.147 24.818 45.361 1.00 27.42 118 TYR B C 1
ATOM 1540 O O . TYR B 1 35 ? -9.658 25.941 45.368 1.00 27.45 118 TYR B O 1
ATOM 1549 N N . ILE B 1 36 ? -9.830 23.691 45.212 1.00 22.26 119 ILE B N 1
ATOM 1550 C CA . ILE B 1 36 ? -11.276 23.619 45.261 1.00 25.88 119 ILE B CA 1
ATOM 1551 C C . ILE B 1 36 ? -11.662 22.439 46.137 1.00 28.26 119 ILE B C 1
ATOM 1552 O O . ILE B 1 36 ? -10.848 21.556 46.413 1.00 28.27 119 ILE B O 1
ATOM 1557 N N . THR B 1 37 ? -12.908 22.419 46.583 1.00 32.02 120 THR B N 1
ATOM 1558 C CA . THR B 1 37 ? -13.397 21.296 47.362 1.00 31.59 120 THR B CA 1
ATOM 1559 C C . THR B 1 37 ? -14.103 20.310 46.436 1.00 28.48 120 THR B C 1
ATOM 1560 O O . THR B 1 37 ? -14.920 20.706 45.609 1.00 36.20 120 THR B O 1
ATOM 1564 N N . ALA B 1 38 ? -13.770 19.031 46.557 1.00 30.68 121 ALA B N 1
ATOM 1565 C CA . ALA B 1 38 ? -14.342 18.019 45.678 1.00 32.31 121 ALA B CA 1
ATOM 1566 C C . ALA B 1 38 ? -15.792 17.741 46.031 1.00 33.10 121 ALA B C 1
ATOM 1567 O O . ALA B 1 38 ? -16.117 17.582 47.199 1.00 33.31 121 ALA B O 1
ATOM 1569 N N . ASP B 1 39 ? -16.660 17.677 45.030 1.00 33.87 122 ASP B N 1
ATOM 1570 C CA . ASP B 1 39 ? -17.985 17.116 45.264 1.00 35.46 122 ASP B CA 1
ATOM 1571 C C . ASP B 1 39 ? -17.865 15.594 45.178 1.00 36.26 122 ASP B C 1
ATOM 1572 O O . ASP B 1 39 ? -16.779 15.067 44.937 1.00 29.15 122 ASP B O 1
ATOM 1577 N N . ASP B 1 40 ? -18.970 14.884 45.374 1.00 34.29 123 ASP B N 1
ATOM 1578 C CA . ASP B 1 40 ? -18.946 13.430 45.304 1.00 32.32 123 ASP B CA 1
ATOM 1579 C C . ASP B 1 40 ? -18.406 12.930 43.966 1.00 30.35 123 ASP B C 1
ATOM 1580 O O . ASP B 1 40 ? -17.687 11.940 43.922 1.00 27.42 123 ASP B O 1
ATOM 1585 N N . ARG B 1 41 ? -18.770 13.612 42.883 1.00 31.24 124 ARG B N 1
ATOM 1586 C CA . ARG B 1 41 ? -18.314 13.234 41.547 1.00 25.20 124 ARG B CA 1
ATOM 1587 C C . ARG B 1 41 ? -16.785 13.259 41.462 1.00 29.81 124 ARG B C 1
ATOM 1588 O O . ARG B 1 41 ? -16.142 12.267 41.113 1.00 26.97 124 ARG B O 1
ATOM 1596 N N . LEU B 1 42 ? -16.209 14.410 41.773 1.00 28.59 125 LEU B N 1
ATOM 1597 C CA . LEU B 1 42 ? -14.769 14.581 41.624 1.00 29.64 125 LEU B CA 1
ATOM 1598 C C . LEU B 1 42 ? -14.029 13.731 42.649 1.00 27.61 125 LEU B C 1
ATOM 1599 O O . LEU B 1 42 ? -12.969 13.180 42.357 1.00 25.27 125 LEU B O 1
ATOM 1604 N N . ALA B 1 43 ? -14.594 13.612 43.847 1.00 27.23 126 ALA B N 1
ATOM 1605 C CA . ALA B 1 43 ? -14.006 12.772 44.886 1.00 24.45 126 ALA B CA 1
ATOM 1606 C C . ALA B 1 43 ? -13.877 11.326 44.419 1.00 27.44 126 ALA B C 1
ATOM 1607 O O . ALA B 1 43 ? -12.856 10.681 44.638 1.00 24.62 126 ALA B O 1
ATOM 1609 N N . GLY B 1 44 ? -14.919 10.831 43.755 1.00 26.40 127 GLY B N 1
ATOM 1610 C CA . GLY B 1 44 ? -14.900 9.499 43.182 1.00 24.35 127 GLY B CA 1
ATOM 1611 C C . GLY B 1 44 ? -13.818 9.337 42.125 1.00 24.11 127 GLY B C 1
ATOM 1612 O O . GLY B 1 44 ? -13.085 8.355 42.133 1.00 24.21 127 GLY B O 1
ATOM 1613 N N . LEU B 1 45 ? -13.715 10.313 41.229 1.00 24.72 128 LEU B N 1
ATOM 1614 C CA . LEU B 1 45 ? -12.748 10.266 40.136 1.00 19.62 128 LEU B CA 1
ATOM 1615 C C . LEU B 1 45 ? -11.295 10.298 40.618 1.00 20.24 128 LEU B C 1
ATOM 1616 O O . LEU B 1 45 ? -10.411 9.773 39.960 1.00 22.79 128 LEU B O 1
ATOM 1621 N N . LEU B 1 46 ? -11.049 10.923 41.762 1.00 22.02 129 LEU B N 1
ATOM 1622 C CA . LEU B 1 46 ? -9.673 11.051 42.226 1.00 18.43 129 LEU B CA 1
ATOM 1623 C C . LEU B 1 46 ? -9.381 10.166 43.430 1.00 23.49 129 LEU B C 1
ATOM 1624 O O . LEU B 1 46 ? -8.279 10.206 43.976 1.00 21.69 129 LEU B O 1
ATOM 1629 N N . ASP B 1 47 ? -10.370 9.362 43.823 1.00 24.03 130 ASP B N 1
ATOM 1630 C CA . ASP B 1 47 ? -10.261 8.479 44.987 1.00 25.12 130 ASP B CA 1
ATOM 1631 C C . ASP B 1 47 ? -9.819 9.251 46.227 1.00 24.36 130 ASP B C 1
ATOM 1632 O O . ASP B 1 47 ? -8.855 8.888 46.907 1.00 27.82 130 ASP B O 1
ATOM 1637 N N . ILE B 1 48 ? -10.517 10.346 46.500 1.00 23.91 131 ILE B N 1
ATOM 1638 C CA . ILE B 1 48 ? -10.328 11.066 47.752 1.00 27.63 131 ILE B CA 1
ATOM 1639 C C . ILE B 1 48 ? -11.672 11.191 48.463 1.00 32.19 131 ILE B C 1
ATOM 1640 O O . ILE B 1 48 ? -12.703 10.810 47.918 1.00 28.72 131 ILE B O 1
ATOM 1645 N N . THR B 1 49 ? -11.658 11.726 49.676 1.00 34.96 132 THR B N 1
ATOM 1646 C CA . THR B 1 49 ? -12.881 11.848 50.457 1.00 37.73 132 THR B CA 1
ATOM 1647 C C . THR B 1 49 ? -13.740 12.992 49.925 1.00 39.79 132 THR B C 1
ATOM 1648 O O . THR B 1 49 ? -13.218 13.990 49.437 1.00 38.33 132 THR B O 1
ATOM 1652 N N . ALA B 1 50 ? -15.058 12.834 50.030 1.00 41.08 133 ALA B N 1
ATOM 1653 C CA . ALA B 1 50 ? -16.034 13.740 49.426 1.00 40.88 133 ALA B CA 1
ATOM 1654 C C . ALA B 1 50 ? -15.896 15.216 49.797 1.00 39.26 133 ALA B C 1
ATOM 1655 O O . ALA B 1 50 ? -16.576 16.054 49.216 1.00 48.57 133 ALA B O 1
ATOM 1657 N N . GLY B 1 51 ? -15.041 15.547 50.756 1.00 45.15 134 GLY B N 1
ATOM 1658 C CA . GLY B 1 51 ? -14.799 16.943 51.071 1.00 45.47 134 GLY B CA 1
ATOM 1659 C C . GLY B 1 51 ? -13.353 17.365 50.875 1.00 46.75 134 GLY B C 1
ATOM 1660 O O . GLY B 1 51 ? -12.975 18.486 51.214 1.00 49.92 134 GLY B O 1
ATOM 1661 N N . GLY B 1 52 ? -12.548 16.469 50.314 1.00 47.16 135 GLY B N 1
ATOM 1662 C CA . GLY B 1 52 ? -11.114 16.679 50.193 1.00 41.75 135 GLY B CA 1
ATOM 1663 C C . GLY B 1 52 ? -10.678 17.777 49.237 1.00 35.31 135 GLY B C 1
ATOM 1664 O O . GLY B 1 52 ? -11.453 18.265 48.416 1.00 30.84 135 GLY B O 1
ATOM 1665 N N . ARG B 1 53 ? -9.408 18.145 49.336 1.00 29.31 136 ARG B N 1
ATOM 1666 C CA . ARG B 1 53 ? -8.872 19.270 48.592 1.00 28.73 136 ARG B CA 1
ATOM 1667 C C . ARG B 1 53 ? -8.350 18.840 47.224 1.00 25.53 136 ARG B C 1
ATOM 1668 O O . ARG B 1 53 ? -7.546 17.915 47.121 1.00 24.29 136 ARG B O 1
ATOM 1676 N N . VAL B 1 54 ? -8.825 19.512 46.185 1.00 23.48 137 VAL B N 1
ATOM 1677 C CA . VAL B 1 54 ? -8.378 19.251 44.819 1.00 22.01 137 VAL B CA 1
ATOM 1678 C C . VAL B 1 54 ? -7.585 20.430 44.289 1.00 21.51 137 VAL B C 1
ATOM 1679 O O . VAL B 1 54 ? -7.974 21.584 44.477 1.00 22.52 137 VAL B O 1
ATOM 1683 N N . LEU B 1 55 ? -6.465 20.146 43.631 1.00 18.40 138 LEU B N 1
ATOM 1684 C CA . LEU B 1 55 ? -5.774 21.177 42.883 1.00 18.64 138 LEU B CA 1
ATOM 1685 C C . LEU B 1 55 ? -6.393 21.281 41.500 1.00 21.06 138 LEU B C 1
ATOM 1686 O O . LEU B 1 55 ? -6.431 20.295 40.767 1.00 17.33 138 LEU B O 1
ATOM 1691 N N . ARG B 1 56 ? -6.885 22.467 41.158 1.00 15.51 139 ARG B N 1
ATOM 1692 C CA . ARG B 1 56 ? -7.361 22.732 39.803 1.00 17.53 139 ARG B CA 1
ATOM 1693 C C . ARG B 1 56 ? -6.394 23.641 39.070 1.00 21.31 139 ARG B C 1
ATOM 1694 O O . ARG B 1 56 ? -6.069 24.740 39.534 1.00 24.34 139 ARG B O 1
ATOM 1702 N N . ILE B 1 57 ? -5.940 23.172 37.919 1.00 15.23 140 ILE B N 1
ATOM 1703 C CA . ILE B 1 57 ? -5.014 23.905 37.074 1.00 17.01 140 ILE B CA 1
ATOM 1704 C C . ILE B 1 57 ? -5.684 24.305 35.762 1.00 18.90 140 ILE B C 1
ATOM 1705 O O . ILE B 1 57 ? -6.201 23.456 35.042 1.00 19.52 140 ILE B O 1
ATOM 1710 N N . GLU B 1 58 ? -5.655 25.594 35.443 1.00 17.27 141 GLU B N 1
ATOM 1711 C CA . GLU B 1 58 ? -6.207 26.077 34.180 1.00 15.61 141 GLU B CA 1
ATOM 1712 C C . GLU B 1 58 ? -5.126 26.536 33.246 1.00 20.95 141 GLU B C 1
ATOM 1713 O O . GLU B 1 58 ? -4.356 27.428 33.604 1.00 20.33 141 GLU B O 1
ATOM 1719 N N . ARG B 1 59 ? -5.085 25.978 32.040 1.00 18.23 142 ARG B N 1
ATOM 1720 C CA . ARG B 1 59 ? -4.020 26.326 31.099 1.00 17.63 142 ARG B CA 1
ATOM 1721 C C . ARG B 1 59 ? -4.556 26.615 29.712 1.00 20.71 142 ARG B C 1
ATOM 1722 O O . ARG B 1 59 ? -5.466 25.940 29.228 1.00 19.81 142 ARG B O 1
ATOM 1730 N N . LEU B 1 60 ? -3.982 27.630 29.075 1.00 18.04 143 LEU B N 1
ATOM 1731 C CA . LEU B 1 60 ? -4.240 27.888 27.669 1.00 19.66 143 LEU B CA 1
ATOM 1732 C C . LEU B 1 60 ? -3.202 27.182 26.817 1.00 28.20 143 LEU B C 1
ATOM 1733 O O . LEU B 1 60 ? -2.003 27.424 26.976 1.00 29.02 143 LEU B O 1
ATOM 1738 N N . ARG B 1 61 ? -3.668 26.322 25.916 1.00 22.98 144 ARG B N 1
ATOM 1739 C CA . ARG B 1 61 ? -2.808 25.595 24.989 1.00 27.41 144 ARG B CA 1
ATOM 1740 C C . ARG B 1 61 ? -2.708 26.275 23.645 1.00 29.00 144 ARG B C 1
ATOM 1741 O O . ARG B 1 61 ? -3.722 26.514 22.993 1.00 27.09 144 ARG B O 1
ATOM 1749 N N . MET B 1 62 ? -1.484 26.547 23.213 1.00 30.01 145 MET B N 1
ATOM 1750 C CA . MET B 1 62 ? -1.282 27.136 21.904 1.00 34.64 145 MET B CA 1
ATOM 1751 C C . MET B 1 62 ? -0.529 26.186 20.980 1.00 42.16 145 MET B C 1
ATOM 1752 O O . MET B 1 62 ? 0.491 25.613 21.357 1.00 37.82 145 MET B O 1
ATOM 1757 N N . ALA B 1 63 ? -1.067 25.995 19.780 1.00 41.33 146 ALA B N 1
ATOM 1758 C CA . ALA B 1 63 ? -0.381 25.232 18.748 1.00 45.55 146 ALA B CA 1
ATOM 1759 C C . ALA B 1 63 ? 0.436 26.214 17.924 1.00 53.21 146 ALA B C 1
ATOM 1760 O O . ALA B 1 63 ? -0.127 27.045 17.206 1.00 48.61 146 ALA B O 1
ATOM 1762 N N . ASN B 1 64 ? 1.758 26.098 18.040 1.00 55.56 147 ASN B N 1
ATOM 1763 C CA . ASN B 1 64 ? 2.694 27.137 17.622 1.00 55.27 147 ASN B CA 1
ATOM 1764 C C . ASN B 1 64 ? 2.436 28.397 18.444 1.00 54.89 147 ASN B C 1
ATOM 1765 O O . ASN B 1 64 ? 2.861 28.485 19.596 1.00 59.36 147 ASN B O 1
ATOM 1770 N N . GLY B 1 65 ? 1.730 29.360 17.865 1.00 53.34 148 GLY B N 1
ATOM 1771 C CA . GLY B 1 65 ? 1.423 30.588 18.577 1.00 56.04 148 GLY B CA 1
ATOM 1772 C C . GLY B 1 65 ? -0.060 30.804 18.835 1.00 51.45 148 GLY B C 1
ATOM 1773 O O . GLY B 1 65 ? -0.434 31.540 19.751 1.00 46.97 148 GLY B O 1
ATOM 1774 N N . GLU B 1 66 ? -0.902 30.154 18.033 1.00 46.38 149 GLU B N 1
ATOM 1775 C CA . GLU B 1 66 ? -2.343 30.378 18.071 1.00 40.73 149 GLU B CA 1
ATOM 1776 C C . GLU B 1 66 ? -3.032 29.542 19.152 1.00 34.05 149 GLU B C 1
ATOM 1777 O O . GLU B 1 66 ? -2.683 28.382 19.345 1.00 32.00 149 GLU B O 1
ATOM 1783 N N . PRO B 1 67 ? -4.008 30.137 19.862 1.00 32.61 150 PRO B N 1
ATOM 1784 C CA . PRO B 1 67 ? -4.792 29.399 20.864 1.00 30.43 150 PRO B CA 1
ATOM 1785 C C . PRO B 1 67 ? -5.447 28.161 20.277 1.00 25.13 150 PRO B C 1
ATOM 1786 O O . PRO B 1 67 ? -6.027 28.218 19.197 1.00 29.41 150 PRO B O 1
ATOM 1790 N N . MET B 1 68 ? -5.349 27.044 20.986 1.00 25.00 151 MET B N 1
ATOM 1791 C CA . MET B 1 68 ? -5.920 25.806 20.502 1.00 22.35 151 MET B CA 1
ATOM 1792 C C . MET B 1 68 ? -6.955 25.273 21.476 1.00 23.54 151 MET B C 1
ATOM 1793 O O . MET B 1 68 ? -8.028 24.830 21.066 1.00 24.30 151 MET B O 1
ATOM 1798 N N . ALA B 1 69 ? -6.630 25.323 22.762 1.00 22.97 152 ALA B N 1
ATOM 1799 C CA . ALA B 1 69 ? -7.501 24.724 23.761 1.00 20.73 152 ALA B CA 1
ATOM 1800 C C . ALA B 1 69 ? -7.339 25.320 25.149 1.00 20.52 152 ALA B C 1
ATOM 1801 O O . ALA B 1 69 ? -6.313 25.910 25.485 1.00 19.74 152 ALA B O 1
ATOM 1803 N N . ILE B 1 70 ? -8.391 25.175 25.949 1.00 16.63 153 ILE B N 1
ATOM 1804 C CA . ILE B 1 70 ? -8.309 25.457 27.368 1.00 15.61 153 ILE B CA 1
ATOM 1805 C C . ILE B 1 70 ? -8.435 24.128 28.088 1.00 18.15 153 ILE B C 1
ATOM 1806 O O . ILE B 1 70 ? -9.353 23.341 27.822 1.00 16.97 153 ILE B O 1
ATOM 1811 N N . GLU B 1 71 ? -7.492 23.884 28.988 1.00 16.94 154 GLU B N 1
ATOM 1812 C CA . GLU B 1 71 ? -7.321 22.601 29.626 1.00 18.68 154 GLU B CA 1
ATOM 1813 C C . GLU B 1 71 ? -7.440 22.800 31.127 1.00 17.48 154 GLU B C 1
ATOM 1814 O O . GLU B 1 71 ? -6.666 23.566 31.719 1.00 17.94 154 GLU B O 1
ATOM 1820 N N . THR B 1 72 ? -8.403 22.119 31.742 1.00 12.54 155 THR B N 1
ATOM 1821 C CA . THR B 1 72 ? -8.615 22.194 33.180 1.00 14.38 155 THR B CA 1
ATOM 1822 C C . THR B 1 72 ? -8.288 20.856 33.827 1.00 17.61 155 THR B C 1
ATOM 1823 O O . THR B 1 72 ? -8.971 19.860 33.606 1.00 15.46 155 THR B O 1
ATOM 1827 N N . THR B 1 73 ? -7.222 20.848 34.619 1.00 14.65 156 THR B N 1
ATOM 1828 C CA . THR B 1 73 ? -6.713 19.624 35.211 1.00 16.70 156 THR B CA 1
ATOM 1829 C C . THR B 1 73 ? -7.024 19.538 36.696 1.00 15.13 156 THR B C 1
ATOM 1830 O O . THR B 1 73 ? -6.870 20.519 37.413 1.00 18.13 156 THR B O 1
ATOM 1834 N N . HIS B 1 74 ? -7.460 18.372 37.156 1.00 12.60 157 HIS B N 1
ATOM 1835 C CA . HIS B 1 74 ? -7.753 18.163 38.584 1.00 15.91 157 HIS B CA 1
ATOM 1836 C C . HIS B 1 74 ? -6.911 17.049 39.168 1.00 17.16 157 HIS B C 1
ATOM 1837 O O . HIS B 1 74 ? -6.886 15.960 38.612 1.00 15.73 157 HIS B O 1
ATOM 1844 N N . LEU B 1 75 ? -6.217 17.326 40.282 1.00 15.51 158 LEU B N 1
ATOM 1845 C CA . LEU B 1 75 ? -5.439 16.318 40.995 1.00 15.65 158 LEU B CA 1
ATOM 1846 C C . LEU B 1 75 ? -5.714 16.419 42.481 1.00 16.89 158 LEU B C 1
ATOM 1847 O O . LEU B 1 75 ? -6.139 17.464 42.967 1.00 18.51 158 LEU B O 1
ATOM 1852 N N . SER B 1 76 ? -5.432 15.342 43.199 1.00 16.35 159 SER B N 1
ATOM 1853 C CA . SER B 1 76 ? -5.472 15.380 44.662 1.00 15.68 159 SER B CA 1
ATOM 1854 C C . SER B 1 76 ? -4.388 16.302 45.224 1.00 18.49 159 SER B C 1
ATOM 1855 O O . SER B 1 76 ? -3.207 16.099 44.966 1.00 17.26 159 SER B O 1
ATOM 1858 N N . ALA B 1 77 ? -4.792 17.307 45.995 1.00 17.67 160 ALA B N 1
ATOM 1859 C CA . ALA B 1 77 ? -3.838 18.258 46.551 1.00 22.10 160 ALA B CA 1
ATOM 1860 C C . ALA B 1 77 ? -2.908 17.537 47.519 1.00 22.51 160 ALA B C 1
ATOM 1861 O O . ALA B 1 77 ? -1.699 17.773 47.532 1.00 21.66 160 ALA B O 1
ATOM 1863 N N . LYS B 1 78 ? -3.478 16.632 48.305 1.00 21.99 161 LYS B N 1
ATOM 1864 C CA . LYS B 1 78 ? -2.700 15.893 49.303 1.00 20.35 161 LYS B CA 1
ATOM 1865 C C . LYS B 1 78 ? -1.572 15.097 48.675 1.00 23.39 161 LYS B C 1
ATOM 1866 O O . LYS B 1 78 ? -0.478 15.009 49.229 1.00 22.69 161 LYS B O 1
ATOM 1872 N N . ARG B 1 79 ? -1.830 14.522 47.507 1.00 20.72 162 ARG B N 1
ATOM 1873 C CA . ARG B 1 79 ? -0.852 13.645 46.887 1.00 18.08 162 ARG B CA 1
ATOM 1874 C C . ARG B 1 79 ? 0.263 14.418 46.192 1.00 20.18 162 ARG B C 1
ATOM 1875 O O . ARG B 1 79 ? 1.358 13.881 45.960 1.00 22.89 162 ARG B O 1
ATOM 1883 N N . PHE B 1 80 ? 0.003 15.675 45.857 1.00 17.63 163 PHE B N 1
ATOM 1884 C CA . PHE B 1 80 ? 0.971 16.417 45.055 1.00 16.30 163 PHE B CA 1
ATOM 1885 C C . PHE B 1 80 ? 1.353 17.757 45.670 1.00 20.55 163 PHE B C 1
ATOM 1886 O O . PHE B 1 80 ? 1.032 18.810 45.134 1.00 20.83 163 PHE B O 1
ATOM 1894 N N . PRO B 1 81 ? 2.078 17.707 46.797 1.00 21.97 164 PRO B N 1
ATOM 1895 C CA . PRO B 1 81 ? 2.598 18.927 47.413 1.00 21.09 164 PRO B CA 1
ATOM 1896 C C . PRO B 1 81 ? 3.534 19.635 46.455 1.00 19.50 164 PRO B C 1
ATOM 1897 O O . PRO B 1 81 ? 4.311 18.976 45.756 1.00 20.21 164 PRO B O 1
ATOM 1901 N N . ALA B 1 82 ? 3.437 20.960 46.421 1.00 17.52 165 ALA B N 1
ATOM 1902 C CA . ALA B 1 82 ? 4.313 21.804 45.614 1.00 17.58 165 ALA B CA 1
ATOM 1903 C C . ALA B 1 82 ? 4.171 21.547 44.132 1.00 20.45 165 ALA B C 1
ATOM 1904 O O . ALA B 1 82 ? 5.093 21.783 43.381 1.00 17.00 165 ALA B O 1
ATOM 1906 N N . LEU B 1 83 ? 3.000 21.092 43.695 1.00 19.27 166 LEU B N 1
ATOM 1907 C CA . LEU B 1 83 ? 2.790 20.867 42.265 1.00 18.50 166 LEU B CA 1
ATOM 1908 C C . LEU B 1 83 ? 2.900 22.163 41.463 1.00 18.43 166 LEU B C 1
ATOM 1909 O O . LEU B 1 83 ? 3.422 22.163 40.345 1.00 17.64 166 LEU B O 1
ATOM 1914 N N . ARG B 1 84 ? 2.415 23.272 42.013 1.00 18.67 167 ARG B N 1
ATOM 1915 C CA . ARG B 1 84 ? 2.496 24.539 41.293 1.00 17.47 167 ARG B CA 1
ATOM 1916 C C . ARG B 1 84 ? 3.919 24.911 40.852 1.00 17.90 167 ARG B C 1
ATOM 1917 O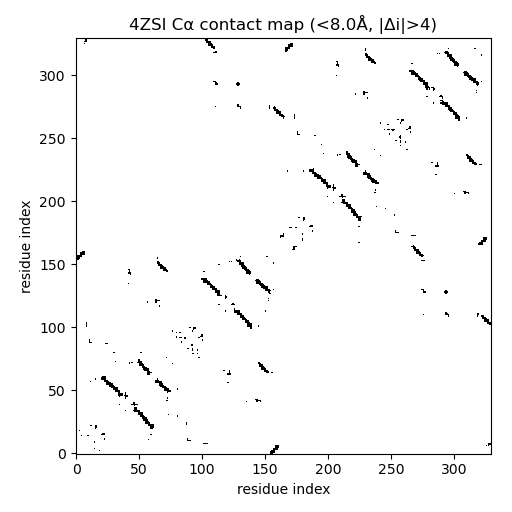 O . ARG B 1 84 ? 4.146 25.188 39.677 1.00 18.67 167 ARG B O 1
ATOM 1925 N N . ARG B 1 85 ? 4.871 24.922 41.780 1.00 21.11 168 ARG B N 1
ATOM 1926 C CA . ARG B 1 85 ? 6.232 25.282 41.372 1.00 21.25 168 ARG B CA 1
ATOM 1927 C C . ARG B 1 85 ? 6.860 24.179 40.538 1.00 20.25 168 ARG B C 1
ATOM 1928 O O . ARG B 1 85 ? 7.751 24.438 39.735 1.00 19.43 168 ARG B O 1
ATOM 1936 N N . SER B 1 86 ? 6.387 22.948 40.712 1.00 18.17 169 SER B N 1
ATOM 1937 C CA . SER B 1 86 ? 6.886 21.851 39.895 1.00 19.23 169 SER B CA 1
ATOM 1938 C C . SER B 1 86 ? 6.424 22.007 38.449 1.00 22.17 169 SER B C 1
ATOM 1939 O O . SER B 1 86 ? 7.180 21.743 37.514 1.00 20.49 169 SER B O 1
ATOM 1942 N N . LEU B 1 87 ? 5.178 22.440 38.265 1.00 17.64 170 LEU B N 1
ATOM 1943 C CA . LEU B 1 87 ? 4.676 22.690 36.918 1.00 20.68 170 LEU B CA 1
ATOM 1944 C C . LEU B 1 87 ? 5.437 23.838 36.267 1.00 21.72 170 LEU B C 1
ATOM 1945 O O . LEU B 1 87 ? 5.750 23.782 35.073 1.00 23.84 170 LEU B O 1
ATOM 1950 N N . VAL B 1 88 ? 5.758 24.860 37.054 1.00 18.75 171 VAL B N 1
ATOM 1951 C CA . VAL B 1 88 ? 6.518 26.002 36.549 1.00 22.35 171 VAL B CA 1
ATOM 1952 C C . VAL B 1 88 ? 7.909 25.541 36.102 1.00 24.61 171 VAL B C 1
ATOM 1953 O O . VAL B 1 88 ? 8.409 25.940 35.048 1.00 27.97 171 VAL B O 1
ATOM 1957 N N . LYS B 1 89 ? 8.510 24.676 36.903 1.00 18.65 172 LYS B N 1
ATOM 1958 C CA . LYS B 1 89 ? 9.841 24.152 36.598 1.00 20.49 172 LYS B CA 1
ATOM 1959 C C . LYS B 1 89 ? 9.885 23.314 35.317 1.00 24.47 172 LYS B C 1
ATOM 1960 O O . LYS B 1 89 ? 10.810 23.455 34.518 1.00 22.42 172 LYS B O 1
ATOM 1966 N N . TYR B 1 90 ? 8.885 22.463 35.088 1.00 18.37 173 TYR B N 1
ATOM 1967 C CA . TYR B 1 90 ? 8.999 21.494 34.002 1.00 19.85 173 TYR B CA 1
ATOM 1968 C C . TYR B 1 90 ? 8.118 21.764 32.783 1.00 23.53 173 TYR B C 1
ATOM 1969 O O . TYR B 1 90 ? 8.328 21.162 31.732 1.00 25.46 173 TYR B O 1
ATOM 1978 N N . THR B 1 91 ? 7.149 22.663 32.941 1.00 23.08 174 THR B N 1
ATOM 1979 C CA . THR B 1 91 ? 6.190 23.055 31.896 1.00 21.12 174 THR B CA 1
ATOM 1980 C C . THR B 1 91 ? 5.210 21.926 31.559 1.00 25.33 174 THR B C 1
ATOM 1981 O O . THR B 1 91 ? 3.995 22.146 31.510 1.00 27.52 174 THR B O 1
ATOM 1985 N N . SER B 1 92 ? 5.729 20.725 31.323 1.00 18.92 175 SER B N 1
ATOM 1986 C CA . SER B 1 92 ? 4.869 19.562 31.098 1.00 16.37 175 SER B CA 1
ATOM 1987 C C . SER B 1 92 ? 4.429 18.965 32.432 1.00 20.21 175 SER B C 1
ATOM 1988 O O . SER B 1 92 ? 5.267 18.623 33.263 1.00 18.92 175 SER B O 1
ATOM 1991 N N . LEU B 1 93 ? 3.118 18.844 32.640 1.00 16.22 176 LEU B N 1
ATOM 1992 C CA . LEU B 1 93 ? 2.621 18.198 33.843 1.00 16.69 176 LEU B CA 1
ATOM 1993 C C . LEU B 1 93 ? 3.097 16.752 33.917 1.00 18.50 176 LEU B C 1
ATOM 1994 O O . LEU B 1 93 ? 3.469 16.278 34.978 1.00 17.52 176 LEU B O 1
ATOM 1999 N N . TYR B 1 94 ? 3.110 16.051 32.786 1.00 17.69 177 TYR B N 1
ATOM 2000 C CA . TYR B 1 94 ? 3.508 14.648 32.811 1.00 16.51 177 TYR B CA 1
ATOM 2001 C C . TYR B 1 94 ? 4.992 14.503 33.145 1.00 18.12 177 TYR B C 1
ATOM 2002 O O . TYR B 1 94 ? 5.371 13.590 33.875 1.00 18.18 177 TYR B O 1
ATOM 2011 N N . THR B 1 95 ? 5.821 15.407 32.632 1.00 16.68 178 THR B N 1
ATOM 2012 C CA . THR B 1 95 ? 7.235 15.440 33.028 1.00 19.33 178 THR B CA 1
ATOM 2013 C C . THR B 1 95 ? 7.391 15.721 34.526 1.00 18.97 178 THR B C 1
ATOM 2014 O O . THR B 1 95 ? 8.128 15.023 35.226 1.00 19.55 178 THR B O 1
ATOM 2018 N N . ALA B 1 96 ? 6.668 16.715 35.037 1.00 14.96 179 ALA B N 1
ATOM 2019 C CA . ALA B 1 96 ? 6.699 16.989 36.465 1.00 15.77 179 ALA B CA 1
ATOM 2020 C C . ALA B 1 96 ? 6.295 15.768 37.291 1.00 20.22 179 ALA B C 1
ATOM 2021 O O . ALA B 1 96 ? 6.920 15.455 38.308 1.00 17.31 179 ALA B O 1
ATOM 2023 N N . LEU B 1 97 ? 5.234 15.091 36.870 1.00 15.78 180 LEU B N 1
ATOM 2024 C CA . LEU B 1 97 ? 4.748 13.931 37.609 1.00 17.04 180 LEU B CA 1
ATOM 2025 C C . LEU B 1 97 ? 5.834 12.872 37.734 1.00 15.28 180 LEU B C 1
ATOM 2026 O O . LEU B 1 97 ? 6.050 12.328 38.811 1.00 16.64 180 LEU B O 1
ATOM 2031 N N . ALA B 1 98 ? 6.507 12.605 36.624 1.00 18.10 181 ALA B N 1
ATOM 2032 C CA . ALA B 1 98 ? 7.528 11.563 36.590 1.00 21.57 181 ALA B CA 1
ATOM 2033 C C . ALA B 1 98 ? 8.779 11.997 37.355 1.00 19.33 181 ALA B C 1
ATOM 2034 O O . ALA B 1 98 ? 9.271 11.266 38.216 1.00 21.93 181 ALA B O 1
ATOM 2036 N N . GLU B 1 99 ? 9.283 13.184 37.046 1.00 20.02 182 GLU B N 1
ATOM 2037 C CA . GLU B 1 99 ? 10.553 13.633 37.637 1.00 20.84 182 GLU B CA 1
ATOM 2038 C C . GLU B 1 99 ? 10.451 13.965 39.121 1.00 23.09 182 GLU B C 1
ATOM 2039 O O . GLU B 1 99 ? 11.374 13.684 39.892 1.00 25.47 182 GLU B O 1
ATOM 2045 N N . VAL B 1 100 ? 9.340 14.572 39.530 1.00 17.85 183 VAL B N 1
ATOM 2046 C CA . VAL B 1 100 ? 9.235 15.087 40.885 1.00 19.22 183 VAL B CA 1
ATOM 2047 C C . VAL B 1 100 ? 8.570 14.103 41.838 1.00 20.62 183 VAL B C 1
ATOM 2048 O O . VAL B 1 100 ? 8.966 13.993 42.994 1.00 19.19 183 VAL B O 1
ATOM 2052 N N . TYR B 1 101 ? 7.579 13.358 41.342 1.00 19.47 184 TYR B N 1
ATOM 2053 C CA . TYR B 1 101 ? 6.777 12.496 42.202 1.00 18.54 184 TYR B CA 1
ATOM 2054 C C . TYR B 1 101 ? 6.924 11.004 41.924 1.00 19.64 184 TYR B C 1
ATOM 2055 O O . TYR B 1 101 ? 6.346 10.202 42.642 1.00 21.00 184 TYR B O 1
ATOM 2064 N N . ASP B 1 102 ? 7.703 10.652 40.905 1.00 18.26 185 ASP B N 1
ATOM 2065 C CA . ASP B 1 102 ? 7.850 9.255 40.453 1.00 19.43 185 ASP B CA 1
ATOM 2066 C C . ASP B 1 102 ? 6.476 8.655 40.170 1.00 22.34 185 ASP B C 1
ATOM 2067 O O . ASP B 1 102 ? 6.203 7.505 40.498 1.00 22.88 185 ASP B O 1
ATOM 2072 N N . VAL B 1 103 ? 5.617 9.463 39.558 1.00 19.94 186 VAL B N 1
ATOM 2073 C CA . VAL B 1 103 ? 4.296 9.029 39.148 1.00 19.31 186 VAL B CA 1
ATOM 2074 C C . VAL B 1 103 ? 4.274 8.876 37.642 1.00 20.34 186 VAL B C 1
ATOM 2075 O O . VAL B 1 103 ? 4.619 9.796 36.903 1.00 17.73 186 VAL B O 1
ATOM 2079 N N . HIS B 1 104 ? 3.883 7.688 37.182 1.00 20.02 187 HIS B N 1
ATOM 2080 C CA . HIS B 1 104 ? 3.920 7.366 35.761 1.00 20.25 187 HIS B CA 1
ATOM 2081 C C . HIS B 1 104 ? 2.569 6.869 35.300 1.00 22.13 187 HIS B C 1
ATOM 2082 O O . HIS B 1 104 ? 2.018 5.953 35.882 1.00 21.03 187 HIS B O 1
ATOM 2089 N N . LEU B 1 105 ? 2.022 7.487 34.265 1.00 22.32 188 LEU B N 1
ATOM 2090 C CA . LEU B 1 105 ? 0.692 7.109 33.815 1.00 21.03 188 LEU B CA 1
ATOM 2091 C C . LEU B 1 105 ? 0.744 5.809 33.022 1.00 24.98 188 LEU B C 1
ATOM 2092 O O . LEU B 1 105 ? 1.662 5.593 32.229 1.00 26.12 188 LEU B O 1
ATOM 2097 N N . ALA B 1 106 ? -0.247 4.949 33.253 1.00 20.05 189 ALA B N 1
ATOM 2098 C CA . ALA B 1 106 ? -0.298 3.625 32.634 1.00 24.15 189 ALA B CA 1
ATOM 2099 C C . ALA B 1 106 ? -1.463 3.508 31.672 1.00 20.20 189 ALA B C 1
ATOM 2100 O O . ALA B 1 106 ? -1.348 2.912 30.605 1.00 18.98 189 ALA B O 1
ATOM 2102 N N . GLU B 1 107 ? -2.602 4.050 32.073 1.00 18.00 190 GLU B N 1
ATOM 2103 C CA . GLU B 1 107 ? -3.772 3.986 31.205 1.00 21.15 190 GLU B CA 1
ATOM 2104 C C . GLU B 1 107 ? -4.766 5.087 31.521 1.00 22.18 190 GLU B C 1
ATOM 2105 O O . GLU B 1 107 ? -4.728 5.688 32.590 1.00 20.88 190 GLU B O 1
ATOM 2111 N N . ALA B 1 108 ? -5.664 5.348 30.580 1.00 19.11 191 ALA B N 1
ATOM 2112 C CA . ALA B 1 108 ? -6.618 6.433 30.755 1.00 18.31 191 ALA B CA 1
ATOM 2113 C C . ALA B 1 108 ? -7.874 6.152 29.961 1.00 19.84 191 ALA B C 1
ATOM 2114 O O . ALA B 1 108 ? -7.831 5.433 28.965 1.00 25.37 191 ALA B O 1
ATOM 2116 N N . GLU B 1 109 ? -8.993 6.690 30.424 1.00 19.41 192 GLU B N 1
ATOM 2117 C CA . GLU B 1 109 ? -10.210 6.686 29.629 1.00 19.67 192 GLU B CA 1
ATOM 2118 C C . GLU B 1 109 ? -10.442 8.097 29.122 1.00 23.29 192 GLU B C 1
ATOM 2119 O O . GLU B 1 109 ? -10.427 9.059 29.899 1.00 19.41 192 GLU B O 1
ATOM 2125 N N . GLU B 1 110 ? -10.612 8.230 27.814 1.00 19.09 193 GLU B N 1
ATOM 2126 C CA . GLU B 1 110 ? -10.819 9.549 27.224 1.00 19.75 193 GLU B CA 1
ATOM 2127 C C . GLU B 1 110 ? -12.188 9.639 26.601 1.00 23.43 193 GLU B C 1
ATOM 2128 O O . GLU B 1 110 ? -12.555 8.786 25.803 1.00 23.95 193 GLU B O 1
ATOM 2134 N N . THR B 1 111 ? -12.937 10.675 26.960 1.00 18.43 194 THR B N 1
ATOM 2135 C CA . THR B 1 111 ? -14.264 10.857 26.396 1.00 19.59 194 THR B CA 1
ATOM 2136 C C . THR B 1 111 ? -14.211 12.014 25.421 1.00 19.54 194 THR B C 1
ATOM 2137 O O . THR B 1 111 ? -13.559 13.026 25.681 1.00 18.51 194 THR B O 1
ATOM 2141 N N . ILE B 1 112 ? -14.853 11.841 24.270 1.00 18.94 195 ILE B N 1
ATOM 2142 C CA . ILE B 1 112 ? -14.876 12.885 23.268 1.00 18.11 195 ILE B CA 1
ATOM 2143 C C . ILE B 1 112 ? -16.311 13.270 22.983 1.00 17.13 195 ILE B C 1
ATOM 2144 O O . ILE B 1 112 ? -17.132 12.413 22.668 1.00 18.27 195 ILE B O 1
ATOM 2149 N N . GLU B 1 113 ? -16.613 14.560 23.061 1.00 16.32 196 GLU B N 1
ATOM 2150 C CA . GLU B 1 113 ? -17.970 14.993 22.801 1.00 19.12 196 GLU B CA 1
ATOM 2151 C C . GLU B 1 113 ? -17.959 16.427 22.328 1.00 17.79 196 GLU B C 1
ATOM 2152 O O . GLU B 1 113 ? -16.905 17.036 22.176 1.00 17.05 196 GLU B O 1
ATOM 2158 N N . THR B 1 114 ? -19.135 16.956 22.049 1.00 17.61 197 THR B N 1
ATOM 2159 C CA . THR B 1 114 ? -19.195 18.302 21.552 1.00 16.52 197 THR B CA 1
ATOM 2160 C C . THR B 1 114 ? -19.765 19.237 22.616 1.00 16.80 197 THR B C 1
ATOM 2161 O O . THR B 1 114 ? -20.429 18.806 23.554 1.00 22.14 197 THR B O 1
ATOM 2165 N N . SER B 1 115 ? -19.450 20.516 22.484 1.00 14.23 198 SER B N 1
ATOM 2166 C CA . SER B 1 115 ? -20.051 21.550 23.304 1.00 15.92 198 SER B CA 1
ATOM 2167 C C . SER B 1 115 ? -19.991 22.881 22.569 1.00 20.41 198 SER B C 1
ATOM 2168 O O . SER B 1 115 ? -19.561 22.949 21.418 1.00 22.62 198 SER B O 1
ATOM 2171 N N . LEU B 1 116 ? -20.432 23.935 23.243 1.00 21.19 199 LEU B N 1
ATOM 2172 C CA . LEU B 1 116 ? -20.405 25.299 22.722 1.00 20.10 199 LEU B CA 1
ATOM 2173 C C . LEU B 1 116 ? -19.401 26.130 23.490 1.00 22.32 199 LEU B C 1
ATOM 2174 O O . LEU B 1 116 ? -19.225 25.933 24.689 1.00 20.76 199 LEU B O 1
ATOM 2179 N N . ALA B 1 117 ? -18.770 27.083 22.817 1.00 21.58 200 ALA B N 1
ATOM 2180 C CA . ALA B 1 117 ? -17.826 27.963 23.483 1.00 21.61 200 ALA B CA 1
ATOM 2181 C C . ALA B 1 117 ? -18.557 28.918 24.413 1.00 26.73 200 ALA B C 1
ATOM 2182 O O . ALA B 1 117 ? -19.490 29.585 23.992 1.00 24.66 200 ALA B O 1
ATOM 2184 N N . THR B 1 118 ? -18.140 28.966 25.674 1.00 20.10 201 THR B N 1
ATOM 2185 C CA . THR B 1 118 ? -18.631 29.983 26.602 1.00 20.05 201 THR B CA 1
ATOM 2186 C C . THR B 1 118 ? -17.965 31.330 26.350 1.00 21.44 201 THR B C 1
ATOM 2187 O O . THR B 1 118 ? -16.952 31.394 25.657 1.00 21.78 201 THR B O 1
ATOM 2191 N N . PRO B 1 119 ? -18.511 32.408 26.939 1.00 20.76 202 PRO B N 1
ATOM 2192 C CA . PRO B 1 119 ? -17.874 33.722 26.787 1.00 19.45 202 PRO B CA 1
ATOM 2193 C C . PRO B 1 119 ? -16.425 33.737 27.265 1.00 22.31 202 PRO B C 1
ATOM 2194 O O . PRO B 1 119 ? -15.571 34.308 26.584 1.00 22.04 202 PRO B O 1
ATOM 2198 N N . ARG B 1 120 ? -16.148 33.114 28.404 1.00 21.53 203 ARG B N 1
ATOM 2199 C CA . ARG B 1 120 ? -14.786 33.068 28.920 1.00 20.83 203 ARG B CA 1
ATOM 2200 C C . ARG B 1 120 ? -13.870 32.351 27.930 1.00 23.13 203 ARG B C 1
ATOM 2201 O O . ARG B 1 120 ? -12.774 32.828 27.612 1.00 21.22 203 ARG B O 1
ATOM 2209 N N . GLU B 1 121 ? -14.344 31.226 27.408 1.00 18.64 204 GLU B N 1
ATOM 2210 C CA . GLU B 1 121 ? -13.558 30.445 26.461 1.00 22.28 204 GLU B CA 1
ATOM 2211 C C . GLU B 1 121 ? -13.368 31.160 25.135 1.00 24.31 204 GLU B C 1
ATOM 2212 O O . GLU B 1 121 ? -12.274 31.150 24.575 1.00 24.10 204 GLU B O 1
ATOM 2218 N N . ALA B 1 122 ? -14.433 31.773 24.623 1.00 21.42 205 ALA B N 1
ATOM 2219 C CA . ALA B 1 122 ? -14.343 32.526 23.374 1.00 25.93 205 ALA B CA 1
ATOM 2220 C C . ALA B 1 122 ? -13.315 33.643 23.495 1.00 21.98 205 ALA B C 1
ATOM 2221 O O . ALA B 1 122 ? -12.553 33.905 22.566 1.00 26.78 205 ALA B O 1
ATOM 2223 N N . GLY B 1 123 ? -13.295 34.293 24.650 1.00 22.39 206 GLY B N 1
ATOM 2224 C CA . GLY B 1 123 ? -12.360 35.374 24.894 1.00 24.06 206 GLY B CA 1
ATOM 2225 C C . GLY B 1 123 ? -10.930 34.887 24.894 1.00 30.36 206 GLY B C 1
ATOM 2226 O O . GLY B 1 123 ? -10.057 35.460 24.240 1.00 27.80 206 GLY B O 1
ATOM 2227 N N . LEU B 1 124 ? -10.694 33.806 25.625 1.00 26.02 207 LEU B N 1
ATOM 2228 C CA . LEU B 1 124 ? -9.349 33.237 25.717 1.00 28.14 207 LEU B CA 1
ATOM 2229 C C . LEU B 1 124 ? -8.846 32.618 24.414 1.00 26.88 207 LEU B C 1
ATOM 2230 O O . LEU B 1 124 ? -7.640 32.652 24.136 1.00 29.16 207 LEU B O 1
ATOM 2235 N N . LEU B 1 125 ? -9.757 32.045 23.625 1.00 21.74 208 LEU B N 1
ATOM 2236 C CA . LEU B 1 125 ? -9.393 31.291 22.430 1.00 22.73 208 LEU B CA 1
ATOM 2237 C C . LEU B 1 125 ? -9.517 32.095 21.143 1.00 31.82 208 LEU B C 1
ATOM 2238 O O . LEU B 1 125 ? -9.281 31.567 20.051 1.00 27.98 208 LEU B O 1
ATOM 2243 N N . GLY B 1 126 ? -9.894 33.362 21.279 1.00 33.46 209 GLY B N 1
ATOM 2244 C CA . GLY B 1 126 ? -10.030 34.247 20.135 1.00 39.45 209 GLY B CA 1
ATOM 2245 C C . GLY B 1 126 ? -11.094 33.800 19.153 1.00 36.16 209 GLY B C 1
ATOM 2246 O O . GLY B 1 126 ? -10.924 33.922 17.941 1.00 39.63 209 GLY B O 1
ATOM 2247 N N . THR B 1 127 ? -12.203 33.286 19.669 1.00 31.12 210 THR B N 1
ATOM 2248 C CA . THR B 1 127 ? -13.275 32.792 18.817 1.00 33.96 210 THR B CA 1
ATOM 2249 C C . THR B 1 127 ? -14.607 33.424 19.217 1.00 27.97 210 THR B C 1
ATOM 2250 O O . THR B 1 127 ? -14.626 34.343 20.023 1.00 31.29 210 THR B O 1
ATOM 2254 N N . ASP B 1 128 ? -15.707 32.935 18.650 1.00 34.92 211 ASP B N 1
ATOM 2255 C CA . ASP B 1 128 ? -17.039 33.457 18.968 1.00 35.29 211 ASP B CA 1
ATOM 2256 C C . ASP B 1 128 ? -17.787 32.609 19.993 1.00 35.27 211 ASP B C 1
ATOM 2257 O O . ASP B 1 128 ? -17.663 31.381 20.013 1.00 33.83 211 ASP B O 1
ATOM 2262 N N . VAL B 1 129 ? -18.591 33.265 20.824 1.00 31.11 212 VAL B N 1
ATOM 2263 C CA . VAL B 1 129 ? -19.464 32.548 21.743 1.00 29.34 212 VAL B CA 1
ATOM 2264 C C . VAL B 1 129 ? -20.432 31.666 20.955 1.00 35.46 212 VAL B C 1
ATOM 2265 O O . VAL B 1 129 ? -20.950 32.084 19.910 1.00 32.78 212 VAL B O 1
ATOM 2269 N N . GLY B 1 130 ? -20.650 30.442 21.441 1.00 28.24 213 GLY B N 1
ATOM 2270 C CA . GLY B 1 130 ? -21.680 29.565 20.917 1.00 27.88 213 GLY B CA 1
ATOM 2271 C C . GLY B 1 130 ? -21.346 28.779 19.656 1.00 32.41 213 GLY B C 1
ATOM 2272 O O . GLY B 1 130 ? -22.240 28.232 19.012 1.00 39.51 213 GLY B O 1
ATOM 2273 N N . LEU B 1 131 ? -20.074 28.723 19.285 1.00 30.02 214 LEU B N 1
ATOM 2274 C CA . LEU B 1 131 ? -19.693 27.903 18.139 1.00 35.22 214 LEU B CA 1
ATOM 2275 C C . LEU B 1 131 ? -19.100 26.580 18.631 1.00 29.49 214 LEU B C 1
ATOM 2276 O O . LEU B 1 131 ? -18.630 26.501 19.776 1.00 26.36 214 LEU B O 1
ATOM 2281 N N . PRO B 1 132 ? -19.126 25.541 17.771 1.00 28.45 215 PRO B N 1
ATOM 2282 C CA . PRO B 1 132 ? -18.791 24.186 18.208 1.00 20.05 215 PRO B CA 1
ATOM 2283 C C . PRO B 1 132 ? -17.369 24.038 18.706 1.00 19.77 215 PRO B C 1
ATOM 2284 O O . PRO B 1 132 ? -16.401 24.528 18.112 1.00 20.58 215 PRO B O 1
ATOM 2288 N N . MET B 1 133 ? -17.259 23.324 19.812 1.00 17.25 216 MET B N 1
ATOM 2289 C CA . MET B 1 133 ? -15.981 23.019 20.410 1.00 17.20 216 MET B CA 1
ATOM 2290 C C . MET B 1 133 ? -15.916 21.530 20.637 1.00 15.92 216 MET B C 1
ATOM 2291 O O . MET B 1 133 ? -16.941 20.902 20.902 1.00 17.90 216 MET B O 1
ATOM 2296 N N . LEU B 1 134 ? -14.725 20.961 20.512 1.00 15.53 217 LEU B N 1
ATOM 2297 C CA . LEU B 1 134 ? -14.558 19.559 20.845 1.00 15.71 217 LEU B CA 1
ATOM 2298 C C . LEU B 1 134 ? -14.123 19.462 22.293 1.00 16.85 217 LEU B C 1
ATOM 2299 O O . LEU B 1 134 ? -13.145 20.083 22.698 1.00 18.88 217 LEU B O 1
ATOM 2304 N N . MET B 1 135 ? -14.860 18.681 23.064 1.00 15.49 218 MET B N 1
ATOM 2305 C CA . MET B 1 135 ? -14.577 18.555 24.492 1.00 13.94 218 MET B CA 1
ATOM 2306 C C . MET B 1 135 ? -14.068 17.172 24.817 1.00 16.72 218 MET B C 1
ATOM 2307 O O . MET B 1 135 ? -14.758 16.163 24.589 1.00 17.78 218 MET B O 1
ATOM 2312 N N . LEU B 1 136 ? -12.838 17.128 25.329 1.00 16.54 219 LEU B N 1
ATOM 2313 C CA . LEU B 1 136 ? -12.203 15.882 25.715 1.00 15.34 219 LEU B CA 1
ATOM 2314 C C . LEU B 1 136 ? -12.082 15.815 27.222 1.00 17.59 219 LEU B C 1
ATOM 2315 O O . LEU B 1 136 ? -11.676 16.787 27.852 1.00 20.33 219 LEU B O 1
ATOM 2320 N N . SER B 1 137 ? -12.453 14.683 27.803 1.00 14.08 220 SER B N 1
ATOM 2321 C CA . SER B 1 137 ? -12.270 14.480 29.239 1.00 16.09 220 SER B CA 1
ATOM 2322 C C . SER B 1 137 ? -11.394 13.262 29.439 1.00 20.71 220 SER B C 1
ATOM 2323 O O . SER B 1 137 ? -11.694 12.199 28.901 1.00 22.03 220 SER B O 1
ATOM 2326 N N . ARG B 1 138 ? -10.308 13.410 30.191 1.00 16.99 221 ARG B N 1
ATOM 2327 C CA . ARG B 1 138 ? -9.389 12.299 30.370 1.00 16.59 221 ARG B CA 1
ATOM 2328 C C . ARG B 1 138 ? -9.312 11.910 31.841 1.00 18.50 221 ARG B C 1
ATOM 2329 O O . ARG B 1 138 ? -9.149 12.760 32.718 1.00 17.61 221 ARG B O 1
ATOM 2337 N N . HIS B 1 139 ? -9.460 10.616 32.105 1.00 14.97 222 HIS B N 1
ATOM 2338 C CA . HIS B 1 139 ? -9.351 10.093 33.468 1.00 18.64 222 HIS B CA 1
ATOM 2339 C C . HIS B 1 139 ? -8.177 9.128 33.475 1.00 20.22 222 HIS B C 1
ATOM 2340 O O . HIS B 1 139 ? -8.260 8.076 32.848 1.00 18.93 222 HIS B O 1
ATOM 2347 N N . SER B 1 140 ? -7.076 9.481 34.141 1.00 17.29 223 SER B N 1
ATOM 2348 C CA . SER B 1 140 ? -5.849 8.689 33.995 1.00 16.36 223 SER B CA 1
ATOM 2349 C C . SER B 1 140 ? -5.440 8.031 35.291 1.00 18.74 223 SER B C 1
ATOM 2350 O O . SER B 1 140 ? -5.604 8.607 36.357 1.00 19.12 223 SER B O 1
ATOM 2353 N N . GLN B 1 141 ? -4.906 6.818 35.196 1.00 17.38 224 GLN B N 1
ATOM 2354 C CA . GLN B 1 141 ? -4.414 6.157 36.394 1.00 15.42 224 GLN B CA 1
ATOM 2355 C C . GLN B 1 141 ? -2.951 5.798 36.223 1.00 18.18 224 GLN B C 1
ATOM 2356 O O . GLN B 1 141 ? -2.472 5.641 35.094 1.00 19.73 224 GLN B O 1
ATOM 2362 N N . ASP B 1 142 ? -2.242 5.696 37.348 1.00 18.15 225 ASP B N 1
ATOM 2363 C CA . ASP B 1 142 ? -0.811 5.434 37.318 1.00 17.18 225 ASP B CA 1
ATOM 2364 C C . ASP B 1 142 ? -0.518 3.943 37.387 1.00 18.20 225 ASP B C 1
ATOM 2365 O O . ASP B 1 142 ? -1.437 3.129 37.357 1.00 17.95 225 ASP B O 1
ATOM 2370 N N . ARG B 1 143 ? 0.764 3.606 37.478 1.00 19.01 226 ARG B N 1
ATOM 2371 C CA A ARG B 1 143 ? 1.180 2.208 37.412 0.51 20.26 226 ARG B CA 1
ATOM 2372 C CA B ARG B 1 143 ? 1.237 2.220 37.440 0.49 20.26 226 ARG B CA 1
ATOM 2373 C C . ARG B 1 143 ? 0.898 1.454 38.709 1.00 26.11 226 ARG B C 1
ATOM 2374 O O . ARG B 1 143 ? 1.105 0.240 38.786 1.00 28.31 226 ARG B O 1
ATOM 2389 N N . THR B 1 144 ? 0.406 2.165 39.714 1.00 20.93 227 THR B N 1
ATOM 2390 C CA . THR B 1 144 ? -0.034 1.536 40.950 1.00 22.99 227 THR B CA 1
ATOM 2391 C C . THR B 1 144 ? -1.543 1.319 40.946 1.00 24.33 227 THR B C 1
ATOM 2392 O O . THR B 1 144 ? -2.107 0.809 41.915 1.00 28.05 227 THR B O 1
ATOM 2396 N N . GLY B 1 145 ? -2.193 1.722 39.859 1.00 22.10 228 GLY B N 1
ATOM 2397 C CA . GLY B 1 145 ? -3.638 1.608 39.737 1.00 22.35 228 GLY B CA 1
ATOM 2398 C C . GLY B 1 145 ? -4.445 2.781 40.286 1.00 26.72 228 GLY B C 1
ATOM 2399 O O . GLY B 1 145 ? -5.673 2.789 40.204 1.00 28.98 228 GLY B O 1
ATOM 2400 N N . GLN B 1 146 ? -3.771 3.776 40.848 1.00 21.18 229 GLN B N 1
ATOM 2401 C CA . GLN B 1 146 ? -4.474 4.925 41.418 1.00 21.48 229 GLN B CA 1
ATOM 2402 C C . GLN B 1 146 ? -4.813 5.950 40.355 1.00 18.65 229 GLN B C 1
ATOM 2403 O O . GLN B 1 146 ? -3.985 6.242 39.505 1.00 19.11 229 GLN B O 1
ATOM 2409 N N . PRO B 1 147 ? -6.014 6.533 40.430 1.00 19.79 230 PRO B N 1
ATOM 2410 C CA . PRO B 1 147 ? -6.281 7.676 39.552 1.00 19.88 230 PRO B CA 1
ATOM 2411 C C . PRO B 1 147 ? -5.343 8.826 39.885 1.00 20.21 230 PRO B C 1
ATOM 2412 O O . PRO B 1 147 ? -5.014 9.056 41.057 1.00 23.71 230 PRO B O 1
ATOM 2416 N N . VAL B 1 148 ? -4.888 9.530 38.860 1.00 15.94 231 VAL B N 1
ATOM 2417 C CA . VAL B 1 148 ? -3.971 10.645 39.059 1.00 18.94 231 VAL B CA 1
ATOM 2418 C C . VAL B 1 148 ? -4.602 11.962 38.658 1.00 18.57 231 VAL B C 1
ATOM 2419 O O . VAL B 1 148 ? -4.484 12.955 39.369 1.00 18.78 231 VAL B O 1
ATOM 2423 N N . GLU B 1 149 ? -5.271 11.975 37.511 1.00 18.92 232 GLU B N 1
ATOM 2424 C CA . GLU B 1 149 ? -5.826 13.229 37.012 1.00 17.55 232 GLU B CA 1
ATOM 2425 C C . GLU B 1 149 ? -7.225 13.041 36.471 1.00 17.65 232 GLU B C 1
ATOM 2426 O O . GLU B 1 149 ? -7.565 11.975 35.962 1.00 18.11 232 GLU B O 1
ATOM 2432 N N . TRP B 1 150 ? -8.030 14.088 36.579 1.00 14.08 233 TRP B N 1
ATOM 2433 C CA . TRP B 1 150 ? -9.237 14.159 35.773 1.00 15.84 233 TRP B CA 1
ATOM 2434 C C . TRP B 1 150 ? -9.164 15.483 35.046 1.00 16.99 233 TRP B C 1
ATOM 2435 O O . TRP B 1 150 ? -9.095 16.526 35.677 1.00 14.79 233 TRP B O 1
ATOM 2446 N N . VAL B 1 151 ? -9.158 15.429 33.717 1.00 13.94 234 VAL B N 1
ATOM 2447 C CA . VAL B 1 151 ? -8.876 16.602 32.899 1.00 14.96 234 VAL B CA 1
ATOM 2448 C C . VAL B 1 151 ? -10.026 16.853 31.953 1.00 17.99 234 VAL B C 1
ATOM 2449 O O . VAL B 1 151 ? -10.566 15.919 31.366 1.00 17.18 234 VAL B O 1
ATOM 2453 N N . ARG B 1 152 ? -10.415 18.116 31.834 1.00 14.99 235 ARG B N 1
ATOM 2454 C CA . ARG B 1 152 ? -11.395 18.476 30.826 1.00 16.11 235 ARG B CA 1
ATOM 2455 C C . ARG B 1 152 ? -10.821 19.559 29.936 1.00 18.42 235 ARG B C 1
ATOM 2456 O O . ARG B 1 152 ? -10.405 20.607 30.422 1.00 16.69 235 ARG B O 1
ATOM 2464 N N . SER B 1 153 ? -10.814 19.306 28.628 1.00 17.10 236 SER B N 1
ATOM 2465 C CA . SER B 1 153 ? -10.201 20.231 27.677 1.00 15.84 236 SER B CA 1
ATOM 2466 C C . SER B 1 153 ? -11.216 20.627 26.634 1.00 15.61 236 SER B C 1
ATOM 2467 O O . SER B 1 153 ? -11.961 19.786 26.147 1.00 18.32 236 SER B O 1
ATOM 2470 N N . VAL B 1 154 ? -11.251 21.905 26.297 1.00 13.72 237 VAL B N 1
ATOM 2471 C CA A VAL B 1 154 ? -12.145 22.354 25.246 0.43 17.11 237 VAL B CA 1
ATOM 2472 C CA B VAL B 1 154 ? -12.145 22.382 25.256 0.57 17.10 237 VAL B CA 1
ATOM 2473 C C . VAL B 1 154 ? -11.304 22.881 24.091 1.00 18.77 237 VAL B C 1
ATOM 2474 O O . VAL B 1 154 ? -10.492 23.794 24.254 1.00 19.11 237 VAL B O 1
ATOM 2481 N N . TYR B 1 155 ? -11.475 22.255 22.927 1.00 16.75 238 TYR B N 1
ATOM 2482 C CA . TYR B 1 155 ? -10.717 22.602 21.719 1.00 17.38 238 TYR B CA 1
ATOM 2483 C C . TYR B 1 155 ? -11.550 23.388 20.711 1.00 17.23 238 TYR B C 1
ATOM 2484 O O . TYR B 1 155 ? -12.741 23.144 20.561 1.00 19.39 238 TYR B O 1
ATOM 2493 N N . ARG B 1 156 ? -10.924 24.332 20.017 1.00 21.04 239 ARG B N 1
ATOM 2494 C CA . ARG B 1 156 ? -11.601 25.032 18.926 1.00 22.31 239 ARG B CA 1
ATOM 2495 C C . ARG B 1 156 ? -12.049 24.034 17.876 1.00 21.45 239 ARG B C 1
ATOM 2496 O O . ARG B 1 156 ? -11.231 23.311 17.319 1.00 22.40 239 ARG B O 1
ATOM 2504 N N . GLY B 1 157 ? -13.349 24.006 17.598 1.00 20.72 240 GLY B N 1
ATOM 2505 C CA . GLY B 1 157 ? -13.893 23.024 16.679 1.00 21.21 240 GLY B CA 1
ATOM 2506 C C . GLY B 1 157 ? -13.308 23.187 15.293 1.00 24.76 240 GLY B C 1
ATOM 2507 O O . GLY B 1 157 ? -13.147 22.220 14.554 1.00 23.07 240 GLY B O 1
ATOM 2508 N N . ASP B 1 158 ? -12.954 24.419 14.954 1.00 24.39 241 ASP B N 1
ATOM 2509 C CA . ASP B 1 158 ? -12.455 24.699 13.617 1.00 27.67 241 ASP B CA 1
ATOM 2510 C C . ASP B 1 158 ? -10.951 24.455 13.449 1.00 32.46 241 ASP B C 1
ATOM 2511 O O . ASP B 1 158 ? -10.421 24.617 12.351 1.00 38.11 241 ASP B O 1
ATOM 2516 N N . ARG B 1 159 ? -10.269 24.042 14.514 1.00 28.46 242 ARG B N 1
ATOM 2517 C CA . ARG B 1 159 ? -8.818 23.871 14.459 1.00 31.74 242 ARG B CA 1
ATOM 2518 C C . ARG B 1 159 ? -8.311 22.502 14.922 1.00 37.37 242 ARG B C 1
ATOM 2519 O O . ARG B 1 159 ? -7.119 22.206 14.801 1.00 41.39 242 ARG B O 1
ATOM 2527 N N . TYR B 1 160 ? -9.192 21.669 15.463 1.00 28.03 243 TYR B N 1
ATOM 2528 C CA . TYR B 1 160 ? -8.744 20.421 16.065 1.00 26.33 243 TYR B CA 1
ATOM 2529 C C . TYR B 1 160 ? -9.472 19.203 15.514 1.00 24.39 243 TYR B C 1
ATOM 2530 O O . TYR B 1 160 ? -10.670 19.247 15.220 1.00 25.13 243 TYR B O 1
ATOM 2539 N N . LYS B 1 161 ? -8.720 18.113 15.390 1.00 25.16 244 LYS B N 1
ATOM 2540 C CA . LYS B 1 161 ? -9.229 16.849 14.883 1.00 26.42 244 LYS B CA 1
ATOM 2541 C C . LYS B 1 161 ? -8.656 15.716 15.719 1.00 25.23 244 LYS B C 1
ATOM 2542 O O . LYS B 1 161 ? -7.446 15.629 15.886 1.00 27.99 244 LYS B O 1
ATOM 2548 N N . PHE B 1 162 ? -9.525 14.856 16.236 1.00 20.59 245 PHE B N 1
ATOM 2549 C CA . PHE B 1 162 ? -9.120 13.704 17.032 1.00 21.77 245 PHE B CA 1
ATOM 2550 C C . PHE B 1 162 ? -8.909 12.520 16.099 1.00 23.59 245 PHE B C 1
ATOM 2551 O O . PHE B 1 162 ? -9.794 12.221 15.314 1.00 23.32 245 PHE B O 1
ATOM 2559 N N . VAL B 1 163 ? -7.762 11.844 16.181 1.00 19.40 246 VAL B N 1
ATOM 2560 C CA . VAL B 1 163 ? -7.523 10.692 15.318 1.00 23.07 246 VAL B CA 1
ATOM 2561 C C . VAL B 1 163 ? -7.263 9.425 16.118 1.00 23.82 246 VAL B C 1
ATOM 2562 O O . VAL B 1 163 ? -6.460 9.426 17.051 1.00 24.24 246 VAL B O 1
ATOM 2566 N N . ALA B 1 164 ? -7.947 8.344 15.749 1.00 20.51 247 ALA B N 1
ATOM 2567 C CA . ALA B 1 164 ? -7.811 7.074 16.454 1.00 23.79 247 ALA B CA 1
ATOM 2568 C C . ALA B 1 164 ? -7.578 5.913 15.492 1.00 25.87 247 ALA B C 1
ATOM 2569 O O . ALA B 1 164 ? -8.241 5.803 14.466 1.00 24.27 247 ALA B O 1
ATOM 2571 N N . ARG B 1 165 ? -6.630 5.046 15.821 1.00 22.14 248 ARG B N 1
ATOM 2572 C CA . ARG B 1 165 ? -6.455 3.810 15.067 1.00 24.25 248 ARG B CA 1
ATOM 2573 C C . ARG B 1 165 ? -7.271 2.688 15.709 1.00 29.97 248 ARG B C 1
ATOM 2574 O O . ARG B 1 165 ? -7.134 2.408 16.904 1.00 28.52 248 ARG B O 1
ATOM 2582 N N . LEU B 1 166 ? -8.134 2.060 14.916 1.00 21.41 249 LEU B N 1
ATOM 2583 C CA . LEU B 1 166 ? -9.032 1.020 15.403 1.00 22.55 249 LEU B CA 1
ATOM 2584 C C . LEU B 1 166 ? -8.579 -0.341 14.912 1.00 25.98 249 LEU B C 1
ATOM 2585 O O . LEU B 1 166 ? -8.117 -0.471 13.781 1.00 27.78 249 LEU B O 1
ATOM 2590 N N . LYS B 1 167 ? -8.710 -1.347 15.769 1.00 29.03 250 LYS B N 1
ATOM 2591 C CA . LYS B 1 167 ? -8.342 -2.713 15.427 1.00 32.38 250 LYS B CA 1
ATOM 2592 C C . LYS B 1 167 ? -9.460 -3.639 15.857 1.00 34.92 250 LYS B C 1
ATOM 2593 O O . LYS B 1 167 ? -10.130 -3.381 16.855 1.00 44.66 250 LYS B O 1
ATOM 2599 N N . ARG B 1 168 ? -9.680 -4.711 15.103 1.00 34.51 251 ARG B N 1
ATOM 2600 C CA . ARG B 1 168 ? -10.740 -5.647 15.460 1.00 42.15 251 ARG B CA 1
ATOM 2601 C C . ARG B 1 168 ? -10.176 -6.981 15.943 1.00 49.68 251 ARG B C 1
ATOM 2602 O O . ARG B 1 168 ? -10.416 -7.391 17.081 1.00 57.46 251 ARG B O 1
#

Organism: Streptomyces coelicolor (strain ATCC BAA-471 / A3(2) / M145) (NCBI:txid100226)

Radius of gyration: 21.78 Å; Cα contacts (8 Å, |Δi|>4): 800; chains: 2; bounding box: 47×48×64 Å

Solvent-accessible surface area: 15346 Å² total; per-residue (Å²): 204,68,20,56,12,52,28,78,1,22,11,12,16,65,11,0,173,88,66,69,46,114,32,55,46,87,90,38,77,38,17,71,48,100,5,81,115,128,8,5,58,39,6,113,34,109,66,48,17,133,0,0,76,0,24,18,7,10,30,6,97,52,62,33,2,0,6,24,3,4,4,0,9,3,176,74,2,87,30,0,94,174,13,29,135,161,30,111,9,8,40,55,0,1,32,116,60,62,111,14,56,15,30,49,3,73,5,19,0,45,3,50,86,9,66,112,125,31,6,60,49,1,64,18,112,75,36,47,5,0,0,31,14,24,34,61,1,66,5,174,106,42,79,30,1,3,30,13,100,10,15,13,17,2,45,43,0,65,0,30,11,167,2,106,73,163,111,13,53,16,66,17,81,2,37,10,22,39,66,18,4,114,91,63,55,40,97,29,54,40,92,71,46,89,17,30,132,49,103,4,84,114,118,4,5,58,39,8,111,35,114,52,52,22,141,0,14,84,0,24,8,11,12,33,3,80,58,96,32,0,0,4,19,22,0,4,0,9,13,182,66,6,89,48,2,132,174,5,8,105,152,65,83,8,8,34,57,0,2,32,119,65,42,113,13,80,9,19,33,4,86,6,18,0,16,11,40,83,3,63,96,122,32,6,63,55,0,61,25,98,94,36,44,16,0,0,31,12,9,35,56,1,60,4,134,101,42,79,29,2,3,20,11,92,8,13,21,32,4,84,41,4,54,1,15,10,152,7,139,164

Secondary structure (DSSP, 8-state):
--EEEE-SS--HHHHHHHTT--EEEEEEEEEEEE--HHHHHHHT--TT-EEEEEEEEEEETTEEEEEEEEEEETTT-TTHHHHTTT-S-HHHHHHHHH---EEEEEEEEEEEEPPHHHHHHHT--TTSEEEEEEEEEEETTS-EEEEEEEEE-TTTEEEEEEEE--/-EEEE-SS--HHHHHHTTTPPEEEEEEEEEEEE--HHHHHHHT--TT-EEEEEEEEEEETTEEEEEEEEEEETTT-TTHHHHHHHHS-HHHHHHHHH---EEEEEEEEEEEE--HHHHHHHT--TT-EEEEEEEEEEETTS-EEEEEEEEEETTTEEEEEEEE-

InterPro domains:
  IPR000524 Transcription regulator HTH, GntR [PF00392] (36-84)
  IPR000524 Transcription regulator HTH, GntR [PR00035] (44-58)
  IPR000524 Transcription regulator HTH, GntR [PR00035] (58-74)
  IPR000524 Transcription regulator HTH, GntR [PS50949] (17-87)
  IPR000524 Transcription regulator HTH, GntR [SM00345] (27-84)
  IPR000524 Transcription regulator HTH, GntR [cd07377] (22-85)
  IPR011663 UbiC transcription regulator-associated [PF07702] (104-244)
  IPR011663 UbiC transcription regulator-associated [SM00866] (104-244)
  IPR028978 Chorismate pyruvate-lyase/UbiC transcription regulator-associated domain superfamily [G3DSA:3.40.1410.10] (86-254)
  IPR028978 Chorismate pyruvate-lyase/UbiC transcription regulator-associated domain superfamily [SSF64288] (72-251)
  IPR036388 Winged helix-like DNA-binding domain superfamily [G3DSA:1.10.10.10] (20-85)
  IPR036390 Winged helix DNA-binding domain superfamily [SSF46785] (19-88)
  IPR050679 Bacterial HTH-type transcriptional regulator [PTHR44846] (18-251)